Protein AF-A0A976LDG8-F1 (afdb_monomer)

Radius of gyration: 24.28 Å; Cα contacts (8 Å, |Δi|>4): 184; chains: 1; bounding box: 42×56×86 Å

Secondary structure (DSSP, 8-state):
-PPPTHHHHGGGGS-S-S-TTS--HHHHTTHHHHHHHHHHHHHHHHHH-TTTGGGGTT--HHHHHHHHHHHHHHHTT-S----S--HHHHHHHHHHTT--HHHHHHHHHHHHHHHHHTT--HHHHHHHHHHHHTTHHHHTT---S----SS-----------TTSPPPPPP-TTS-THHHHTT-----EETT--HHHHHHHHHTSS-SEEEEE-TT--EEEEEEHHHHHHHHTT-

Mean predicted aligned error: 17.82 Å

pLDDT: mean 75.0, std 20.27, range [25.86, 98.44]

Structure (mmCIF, N/CA/C/O backbone):
data_AF-A0A976LDG8-F1
#
_entry.id   AF-A0A976LDG8-F1
#
loop_
_atom_site.group_PDB
_atom_site.id
_atom_site.type_symbol
_atom_site.label_atom_id
_atom_site.label_alt_id
_atom_site.label_comp_id
_atom_site.label_asym_id
_atom_site.label_entity_id
_atom_site.label_seq_id
_atom_site.pdbx_PDB_ins_code
_atom_site.Cartn_x
_atom_site.Cartn_y
_atom_site.Cartn_z
_atom_site.occupancy
_atom_site.B_iso_or_equiv
_atom_site.auth_seq_id
_atom_site.auth_comp_id
_atom_site.auth_asym_id
_atom_site.auth_atom_id
_atom_site.pdbx_PDB_model_num
ATOM 1 N N . MET A 1 1 ? -1.281 8.565 53.265 1.00 40.53 1 MET A N 1
ATOM 2 C CA . MET A 1 1 ? -2.643 7.986 53.310 1.00 40.53 1 MET A CA 1
ATOM 3 C C . MET A 1 1 ? -2.798 7.100 52.084 1.00 40.53 1 MET A C 1
ATOM 5 O O . MET A 1 1 ? -2.448 7.555 51.007 1.00 40.53 1 MET A O 1
ATOM 9 N N . SER A 1 2 ? -3.174 5.833 52.276 1.00 41.28 2 SER A N 1
ATOM 10 C CA . SER A 1 2 ? -3.145 4.769 51.256 1.00 41.28 2 SER A CA 1
ATOM 11 C C . SER A 1 2 ? -4.387 4.811 50.360 1.00 41.28 2 SER A C 1
ATOM 13 O O . SER A 1 2 ? -5.501 4.892 50.878 1.00 41.28 2 SER A O 1
ATOM 15 N N . GLU A 1 3 ? -4.207 4.748 49.039 1.00 33.50 3 GLU A N 1
ATOM 16 C CA . GLU A 1 3 ? -5.303 4.627 48.071 1.00 33.50 3 GLU A CA 1
ATOM 17 C C . GLU A 1 3 ? -6.014 3.272 48.225 1.00 33.50 3 GLU A C 1
ATOM 19 O O . GLU A 1 3 ? -5.381 2.227 48.376 1.00 33.50 3 GLU A O 1
ATOM 24 N N . THR A 1 4 ? -7.348 3.278 48.222 1.00 58.22 4 THR A N 1
ATOM 25 C CA . THR A 1 4 ? -8.182 2.081 48.417 1.00 58.22 4 THR A CA 1
ATOM 26 C C . THR A 1 4 ? -8.706 1.529 47.089 1.00 58.22 4 THR A C 1
ATOM 28 O O . THR A 1 4 ? -9.041 2.279 46.172 1.00 58.22 4 THR A O 1
ATOM 31 N N . PHE A 1 5 ? -8.861 0.201 47.013 1.00 45.75 5 PHE A N 1
ATOM 32 C CA . PHE A 1 5 ? -9.347 -0.546 45.838 1.00 45.75 5 PHE A CA 1
ATOM 33 C C . PHE A 1 5 ? -10.728 -0.102 45.309 1.00 45.75 5 PHE A C 1
ATOM 35 O O . PHE A 1 5 ? -11.052 -0.366 44.152 1.00 45.75 5 PHE A O 1
ATOM 42 N N . ALA A 1 6 ? -11.515 0.630 46.104 1.00 44.91 6 ALA A N 1
ATOM 43 C CA . ALA A 1 6 ? -12.767 1.247 45.664 1.00 44.91 6 ALA A CA 1
ATOM 44 C C . ALA A 1 6 ? -12.560 2.291 44.544 1.00 44.91 6 ALA A C 1
ATOM 46 O O . ALA A 1 6 ? -13.372 2.373 43.625 1.00 44.91 6 ALA A O 1
ATOM 47 N N . ASN A 1 7 ? -11.432 3.013 44.544 1.00 42.28 7 ASN A N 1
ATOM 48 C CA . ASN A 1 7 ? -11.111 4.003 43.504 1.00 4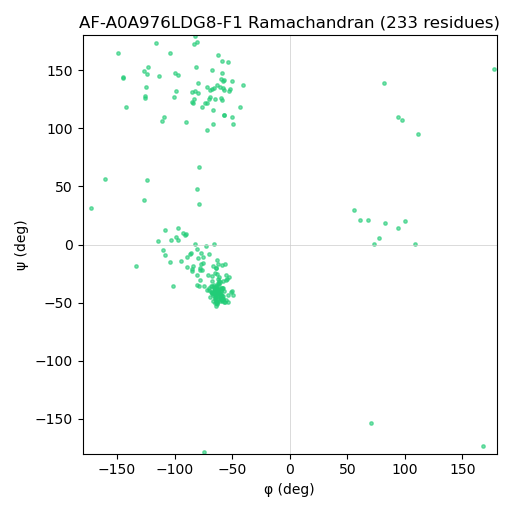2.28 7 ASN A CA 1
ATOM 49 C C . ASN A 1 7 ? -10.618 3.370 42.192 1.00 42.28 7 ASN A C 1
ATOM 51 O O . ASN A 1 7 ? -10.624 4.018 41.145 1.00 42.28 7 ASN A O 1
ATOM 55 N N . VAL A 1 8 ? -10.210 2.099 42.229 1.00 47.16 8 VAL A N 1
ATOM 56 C CA . VAL A 1 8 ? -9.770 1.350 41.043 1.00 47.16 8 VAL A CA 1
ATOM 57 C C . VAL A 1 8 ? -10.976 0.827 40.254 1.00 47.16 8 VAL A C 1
ATOM 59 O O . VAL A 1 8 ? -10.958 0.835 39.026 1.00 47.16 8 VAL A O 1
ATOM 62 N N . PHE A 1 9 ? -12.059 0.439 40.937 1.00 41.91 9 PHE A N 1
ATOM 63 C CA . PHE A 1 9 ? -13.248 -0.135 40.294 1.00 41.91 9 PHE A CA 1
ATOM 64 C C . PHE A 1 9 ? -14.261 0.895 39.772 1.00 41.91 9 PHE A C 1
ATOM 66 O O . PHE A 1 9 ? -15.010 0.579 38.847 1.00 41.91 9 PHE A O 1
ATOM 73 N N . SER A 1 10 ? -14.245 2.134 40.272 1.00 41.16 10 SER A N 1
ATOM 74 C CA . SER A 1 10 ? -15.123 3.206 39.768 1.00 41.16 10 SER A CA 1
ATOM 75 C C . SER A 1 10 ? -14.685 3.793 38.418 1.00 41.16 10 SER A C 1
ATOM 77 O O . SER A 1 10 ? -15.506 4.386 37.730 1.00 41.16 10 SER A O 1
ATOM 79 N N . ARG A 1 11 ? -13.439 3.560 37.971 1.00 43.03 11 ARG A N 1
ATOM 80 C CA . ARG A 1 11 ? -12.950 3.988 36.642 1.00 43.03 11 ARG A CA 1
ATOM 81 C C . ARG A 1 11 ? -13.425 3.110 35.478 1.00 43.03 11 ARG A C 1
ATOM 83 O O . ARG A 1 11 ? -13.198 3.447 34.324 1.00 43.03 11 ARG A O 1
ATOM 90 N N . LYS A 1 12 ? -14.088 1.980 35.753 1.00 38.75 12 LYS A N 1
ATOM 91 C CA . LYS A 1 12 ? -14.540 1.033 34.715 1.00 38.75 12 LYS A CA 1
ATOM 92 C C . LYS A 1 12 ? -15.973 1.285 34.218 1.00 38.75 12 LYS A C 1
ATOM 94 O O . LYS A 1 12 ? -16.523 0.445 33.512 1.00 38.75 12 LYS A O 1
ATOM 99 N N . LYS A 1 13 ? -16.578 2.419 34.593 1.00 42.28 13 LYS A N 1
ATOM 100 C CA . LYS A 1 13 ? -17.913 2.864 34.155 1.00 42.28 13 LYS A CA 1
ATOM 101 C C . LYS A 1 13 ? -17.898 4.281 33.567 1.00 42.28 13 LYS A C 1
ATOM 103 O O . LYS A 1 13 ? -18.831 5.046 33.777 1.00 42.28 13 LYS A O 1
ATOM 108 N N . GLU A 1 14 ? -16.857 4.616 32.815 1.00 40.38 14 GLU A N 1
ATOM 109 C CA . GLU A 1 14 ? -16.919 5.738 31.878 1.00 40.38 14 GLU A CA 1
ATOM 110 C C . GLU A 1 14 ? -17.153 5.178 30.469 1.00 40.38 14 GLU A C 1
ATOM 112 O O . GLU A 1 14 ? -16.504 4.225 30.036 1.00 40.38 14 GLU A O 1
ATOM 117 N N . ASN A 1 15 ? -18.191 5.702 29.821 1.00 35.88 15 ASN A N 1
ATOM 118 C CA . ASN A 1 15 ? -18.727 5.267 28.534 1.00 35.88 15 ASN A CA 1
ATOM 119 C C . ASN A 1 15 ? -17.658 5.319 27.423 1.00 35.88 15 ASN A C 1
ATOM 121 O O . ASN A 1 15 ? -17.015 6.356 27.273 1.00 35.88 15 ASN A O 1
ATOM 125 N N . PRO A 1 16 ? -17.501 4.294 26.561 1.00 42.25 16 PRO A N 1
ATOM 126 C CA . PRO A 1 16 ? -16.537 4.324 25.456 1.00 42.25 16 PRO A CA 1
ATOM 127 C C . PRO A 1 16 ? -17.036 5.131 24.241 1.00 42.25 16 PRO A C 1
ATOM 129 O O . PRO A 1 16 ? -16.752 4.787 23.097 1.00 42.25 16 PRO A O 1
ATOM 132 N N . THR A 1 17 ? -17.791 6.205 24.458 1.00 48.09 17 THR A N 1
ATOM 133 C CA . THR A 1 17 ? -18.340 7.047 23.387 1.00 48.09 17 THR A CA 1
ATOM 134 C C . THR A 1 17 ? -17.915 8.494 23.571 1.00 48.09 17 THR A C 1
ATOM 136 O O . THR A 1 17 ? -18.769 9.363 23.669 1.00 48.09 17 THR A O 1
ATOM 139 N N . GLU A 1 18 ? -16.611 8.766 23.663 1.00 42.31 18 GLU A N 1
ATOM 140 C CA . GLU A 1 18 ? -16.125 10.154 23.688 1.00 42.31 18 GLU A CA 1
ATOM 141 C C . GLU A 1 18 ? -14.631 10.282 23.312 1.00 42.31 18 GLU A C 1
ATOM 143 O O . GLU A 1 18 ? -13.839 10.792 24.088 1.00 42.31 18 GLU A O 1
ATOM 148 N N . ASN A 1 19 ? -14.218 9.787 22.127 1.00 43.66 19 ASN A N 1
ATOM 149 C CA . ASN A 1 19 ? -13.152 10.422 21.306 1.00 43.66 19 ASN A CA 1
ATOM 150 C C . ASN A 1 19 ? -12.943 9.807 19.896 1.00 43.66 19 ASN A C 1
ATOM 152 O O . ASN A 1 19 ? -11.836 9.793 19.360 1.00 43.66 19 ASN A O 1
ATOM 156 N N . THR A 1 20 ? -13.977 9.269 19.245 1.00 47.97 20 THR A N 1
ATOM 157 C CA . THR A 1 20 ? -13.815 8.565 17.950 1.00 47.97 20 THR A CA 1
ATOM 158 C C . THR A 1 20 ? -13.533 9.480 16.750 1.00 47.97 20 THR A C 1
ATOM 160 O O . THR A 1 20 ? -13.340 8.984 15.640 1.00 47.97 20 THR A O 1
ATOM 163 N N . HIS A 1 21 ? -13.479 10.803 16.939 1.00 55.25 21 HIS A N 1
ATOM 164 C CA . HIS A 1 21 ? -13.252 11.753 15.846 1.00 55.25 21 HIS A CA 1
ATOM 165 C C . HIS A 1 21 ? -11.774 11.977 15.484 1.00 55.25 21 HIS A C 1
ATOM 167 O O . HIS A 1 21 ? -11.515 12.391 14.360 1.00 55.25 21 HIS A O 1
ATOM 173 N N . ASN A 1 22 ? -10.820 11.628 16.359 1.00 66.19 22 ASN A N 1
ATOM 174 C CA . ASN A 1 22 ? -9.380 11.836 16.117 1.00 66.19 22 ASN A CA 1
ATOM 175 C C . ASN A 1 22 ? -8.552 10.547 15.985 1.00 66.19 22 ASN A C 1
ATOM 177 O O . ASN A 1 22 ? -7.337 10.627 15.829 1.00 66.19 22 ASN A O 1
ATOM 181 N N . ALA A 1 23 ? -9.178 9.367 16.032 1.00 80.19 23 ALA A N 1
ATOM 182 C CA . ALA A 1 23 ? -8.458 8.111 15.834 1.00 80.19 23 ALA A CA 1
ATOM 183 C C . ALA A 1 23 ? -7.956 7.991 14.385 1.00 80.19 23 ALA A C 1
ATOM 185 O O . ALA A 1 23 ? -8.708 8.230 13.427 1.00 80.19 23 ALA A O 1
ATOM 186 N N . SER A 1 24 ? -6.694 7.593 14.238 1.00 90.38 24 SER A N 1
ATOM 187 C CA . SER A 1 24 ? -6.085 7.258 12.949 1.00 90.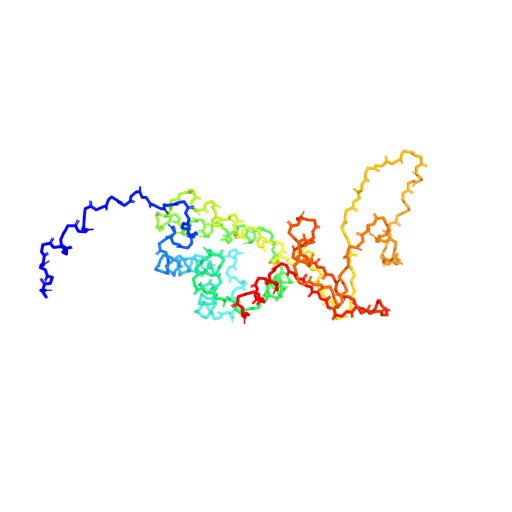38 24 SER A CA 1
ATOM 188 C C . SER A 1 24 ? -6.844 6.114 12.268 1.00 90.38 24 SER A C 1
ATOM 190 O O . SER A 1 24 ? -7.524 5.317 12.923 1.00 90.38 24 SER A O 1
ATOM 192 N N . LEU A 1 25 ? -6.725 5.996 10.944 1.00 90.31 25 LEU A N 1
ATOM 193 C CA . LEU A 1 25 ? -7.298 4.856 10.225 1.00 90.31 25 LEU A CA 1
ATOM 194 C C . LEU A 1 25 ? -6.725 3.533 10.755 1.00 90.31 25 LEU A C 1
ATOM 196 O O . LEU A 1 25 ? -7.460 2.569 10.937 1.00 90.31 25 LEU A O 1
ATOM 200 N N . TYR A 1 26 ? -5.437 3.511 11.096 1.00 89.81 26 TYR A N 1
ATOM 201 C CA . TYR A 1 26 ? -4.773 2.373 11.723 1.00 89.81 26 TYR A CA 1
ATOM 202 C C . TYR A 1 26 ? -5.473 1.925 13.015 1.00 89.81 26 TYR A C 1
ATOM 204 O O . TYR A 1 26 ? -5.763 0.740 13.176 1.00 89.81 26 TYR A O 1
ATOM 212 N N . GLU A 1 27 ? -5.799 2.853 13.917 1.00 90.88 27 GLU A N 1
ATOM 213 C CA . GLU A 1 27 ? -6.526 2.542 15.155 1.00 90.88 27 GLU A CA 1
ATOM 214 C C . GLU A 1 27 ? -7.961 2.095 14.876 1.00 90.88 27 GLU A C 1
ATOM 216 O O . GLU A 1 27 ? -8.419 1.113 15.459 1.00 90.88 27 GLU A O 1
ATOM 221 N N . LYS A 1 28 ? -8.652 2.760 13.942 1.00 91.88 28 LYS A N 1
ATOM 222 C CA . LYS A 1 28 ? -10.017 2.395 13.524 1.00 91.88 28 LYS A CA 1
ATOM 223 C C . LYS A 1 28 ? -10.093 0.990 12.925 1.00 91.88 28 LYS A C 1
ATOM 225 O O . LYS A 1 28 ? -11.103 0.316 13.096 1.00 91.88 28 LYS A O 1
ATOM 230 N N . LEU A 1 29 ? -9.031 0.534 12.261 1.00 92.00 29 LEU A N 1
ATOM 231 C CA . LEU A 1 29 ? -8.912 -0.827 11.734 1.00 92.00 29 LEU A CA 1
ATOM 232 C C . LEU A 1 29 ? -8.619 -1.874 12.824 1.00 92.00 29 LEU A C 1
ATOM 234 O O . LEU A 1 29 ? -8.695 -3.065 12.548 1.00 92.00 29 LEU A O 1
ATOM 238 N N . GLY A 1 30 ? -8.282 -1.476 14.054 1.00 90.81 30 GLY A N 1
ATOM 239 C CA . GLY A 1 30 ? -7.872 -2.397 15.124 1.00 90.81 30 GLY A CA 1
ATOM 240 C C . GLY A 1 30 ? -6.355 -2.587 15.244 1.00 90.81 30 GLY A C 1
ATOM 241 O O . GLY A 1 30 ? -5.896 -3.499 15.932 1.00 90.81 30 GLY A O 1
ATOM 242 N N . GLY A 1 31 ? -5.565 -1.718 14.608 1.00 91.62 31 GLY A N 1
ATOM 243 C CA . GLY A 1 31 ? -4.114 -1.648 14.752 1.00 91.62 31 GLY A CA 1
ATOM 244 C C . GLY A 1 31 ? -3.352 -2.825 14.135 1.00 91.62 31 GLY A C 1
ATOM 245 O O . GLY A 1 31 ? -3.800 -3.467 13.183 1.00 91.62 31 GLY A O 1
ATOM 246 N N . ALA A 1 32 ? -2.166 -3.103 14.686 1.00 91.06 32 ALA A N 1
ATOM 247 C CA . ALA A 1 32 ? -1.226 -4.095 14.160 1.00 91.06 32 ALA A CA 1
ATOM 248 C C . ALA A 1 32 ? -1.844 -5.487 13.958 1.00 91.06 32 ALA A C 1
ATOM 250 O O . ALA A 1 32 ? -1.580 -6.070 12.908 1.00 91.06 32 ALA A O 1
ATOM 251 N N . PRO A 1 33 ? -2.658 -6.039 14.883 1.00 92.69 33 PRO A N 1
ATOM 252 C CA . PRO A 1 33 ? -3.255 -7.357 14.684 1.00 92.69 33 PRO A CA 1
ATOM 253 C C . PRO A 1 33 ? -4.066 -7.449 13.387 1.00 92.69 33 PRO A C 1
ATOM 255 O O . PRO A 1 33 ? -3.829 -8.357 12.589 1.00 92.69 33 PRO A O 1
ATOM 258 N N . THR A 1 34 ? -4.956 -6.483 13.137 1.00 91.38 34 THR A N 1
ATOM 259 C CA . THR A 1 34 ? -5.793 -6.480 11.930 1.00 91.38 34 THR A CA 1
ATOM 260 C C . THR A 1 34 ? -4.969 -6.223 10.678 1.00 91.38 34 THR A C 1
ATOM 262 O O . THR A 1 34 ? -5.125 -6.939 9.693 1.00 91.38 34 THR A O 1
ATOM 265 N N . VAL A 1 35 ? -4.057 -5.245 10.704 1.00 91.62 35 VAL A N 1
ATOM 266 C CA . VAL A 1 35 ? -3.208 -4.928 9.542 1.00 91.62 35 VAL A CA 1
ATOM 267 C C . VAL A 1 35 ? -2.332 -6.124 9.166 1.00 91.62 35 VAL A C 1
ATOM 269 O O . VAL A 1 35 ? -2.236 -6.472 7.990 1.00 91.62 35 VAL A O 1
ATOM 272 N N . ASN A 1 36 ? -1.741 -6.804 10.149 1.00 92.44 36 ASN A N 1
ATOM 273 C CA . ASN A 1 36 ? -0.909 -7.980 9.910 1.00 92.44 36 ASN A CA 1
ATOM 274 C C . ASN A 1 36 ? -1.727 -9.135 9.324 1.00 92.44 36 ASN A C 1
ATOM 276 O O . ASN A 1 36 ? -1.320 -9.713 8.315 1.00 92.44 36 ASN A O 1
ATOM 280 N N . ALA A 1 37 ? -2.896 -9.424 9.908 1.00 93.75 37 ALA A N 1
ATOM 281 C CA . ALA A 1 37 ? -3.801 -10.450 9.399 1.00 93.75 37 ALA A CA 1
ATOM 282 C C . ALA A 1 37 ? -4.263 -10.140 7.966 1.00 93.75 37 ALA A C 1
ATOM 284 O O . ALA A 1 37 ? -4.251 -11.027 7.108 1.00 93.75 37 ALA A O 1
ATOM 285 N N . ALA A 1 38 ? -4.604 -8.878 7.689 1.00 94.25 38 ALA A N 1
ATOM 286 C CA . ALA A 1 38 ? -4.995 -8.416 6.364 1.00 94.25 38 ALA A CA 1
ATOM 287 C C . ALA A 1 38 ? -3.874 -8.631 5.347 1.00 94.25 38 ALA A C 1
ATOM 289 O O . ALA A 1 38 ? -4.113 -9.224 4.300 1.00 94.25 38 ALA A O 1
ATOM 290 N N . VAL A 1 39 ? -2.634 -8.241 5.650 1.00 93.19 39 VAL A N 1
ATOM 291 C CA . VAL A 1 39 ? -1.514 -8.447 4.717 1.00 93.19 39 VAL A CA 1
ATOM 292 C C . VAL A 1 39 ? -1.279 -9.932 4.430 1.00 93.19 39 VAL A C 1
ATOM 294 O O . VAL A 1 39 ? -1.068 -10.307 3.274 1.00 93.19 39 VAL A O 1
ATOM 297 N N . ASP A 1 40 ? -1.369 -10.791 5.446 1.00 92.06 40 ASP A N 1
ATOM 298 C CA . ASP A 1 40 ? -1.156 -12.227 5.271 1.00 92.06 40 ASP A CA 1
ATOM 299 C C . ASP A 1 40 ? -2.249 -12.868 4.394 1.00 92.06 40 ASP A C 1
ATOM 301 O O . ASP A 1 40 ? -1.948 -13.683 3.516 1.00 92.06 40 ASP A O 1
ATOM 305 N N . VAL A 1 41 ? -3.525 -12.515 4.602 1.00 95.12 41 VAL A N 1
ATOM 306 C CA . VAL A 1 41 ? -4.653 -12.983 3.769 1.00 95.12 41 VAL A CA 1
ATOM 307 C C . VAL A 1 41 ? -4.531 -12.448 2.340 1.00 95.12 41 VAL A C 1
ATOM 309 O O . VAL A 1 41 ? -4.654 -13.214 1.380 1.00 95.12 41 VAL A O 1
ATOM 312 N N . PHE A 1 42 ? -4.226 -11.160 2.196 1.00 95.31 42 PHE A N 1
ATOM 313 C CA . PHE A 1 42 ? -4.075 -10.476 0.917 1.00 95.31 42 PHE A CA 1
ATOM 314 C C . PHE A 1 42 ? -3.016 -11.147 0.032 1.00 95.31 42 PHE A C 1
ATOM 316 O O . PHE A 1 42 ? -3.302 -11.506 -1.112 1.00 95.31 42 PHE A O 1
ATOM 323 N N . TYR A 1 43 ? -1.820 -11.423 0.563 1.00 91.94 43 TYR A N 1
ATOM 324 C CA . TYR A 1 43 ? -0.773 -12.090 -0.218 1.00 91.94 43 TYR A CA 1
ATOM 325 C C . TYR A 1 43 ? -1.138 -13.528 -0.595 1.00 91.94 43 TYR A C 1
ATOM 327 O O . TYR A 1 43 ? -0.829 -13.960 -1.709 1.00 91.94 43 TYR A O 1
ATOM 335 N N . ARG A 1 44 ? -1.852 -14.269 0.267 1.00 94.38 44 ARG A N 1
ATOM 336 C CA . ARG A 1 44 ? -2.364 -15.601 -0.104 1.00 94.38 44 ARG A CA 1
ATOM 337 C C . ARG A 1 44 ? -3.303 -15.532 -1.304 1.00 94.38 44 ARG A C 1
ATOM 339 O O . ARG A 1 44 ? -3.219 -16.399 -2.173 1.00 94.38 44 ARG A O 1
ATOM 346 N N . LYS A 1 45 ? -4.170 -14.520 -1.377 1.00 97.19 45 LYS A N 1
ATOM 347 C CA . LYS A 1 45 ? -5.058 -14.314 -2.529 1.00 97.19 45 LYS A CA 1
ATOM 348 C C . LYS A 1 45 ? -4.269 -13.955 -3.787 1.00 97.19 45 LYS A C 1
ATOM 350 O O . LYS A 1 45 ? -4.428 -14.631 -4.802 1.00 97.19 45 LYS A O 1
ATOM 355 N N . CYS A 1 46 ? -3.341 -13.001 -3.694 1.00 95.44 46 CYS A N 1
ATOM 356 C CA . CYS A 1 46 ? -2.487 -12.603 -4.816 1.00 95.44 46 CYS A CA 1
ATOM 357 C C . CYS A 1 46 ? -1.686 -13.778 -5.401 1.00 95.44 46 CYS A C 1
ATOM 359 O O . CYS A 1 46 ? -1.574 -13.905 -6.617 1.00 95.44 46 CYS A O 1
ATOM 361 N N . MET A 1 47 ? -1.168 -14.677 -4.557 1.00 95.12 47 MET A N 1
ATOM 362 C CA . MET A 1 47 ? -0.389 -15.843 -5.006 1.00 95.12 47 MET A CA 1
ATOM 363 C C . MET A 1 47 ? -1.232 -16.913 -5.697 1.00 95.12 47 MET A C 1
ATOM 365 O O . MET A 1 47 ? -0.727 -17.663 -6.535 1.00 95.12 47 MET A O 1
ATOM 369 N N . ARG A 1 48 ? -2.522 -16.980 -5.367 1.00 96.25 48 ARG A N 1
ATOM 370 C CA . ARG A 1 48 ? -3.464 -17.943 -5.945 1.00 96.25 48 ARG A CA 1
ATOM 371 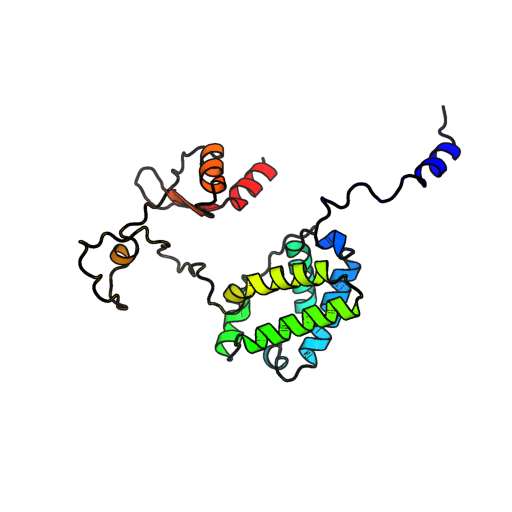C C . ARG A 1 48 ? -4.142 -17.426 -7.212 1.00 96.25 48 ARG A C 1
ATOM 373 O O . ARG A 1 48 ? -4.780 -18.212 -7.907 1.00 96.25 48 ARG A O 1
ATOM 380 N N . ASP A 1 49 ? -3.998 -16.143 -7.530 1.00 97.12 49 ASP A N 1
ATOM 381 C CA . ASP A 1 49 ? -4.600 -15.544 -8.715 1.00 97.12 49 ASP A CA 1
ATOM 382 C C . ASP A 1 49 ? -3.661 -15.617 -9.925 1.00 97.12 49 ASP A C 1
ATOM 384 O O . ASP A 1 49 ? -2.702 -14.852 -10.051 1.00 97.12 49 ASP A O 1
ATOM 388 N N . ALA A 1 50 ? -3.974 -16.518 -10.858 1.00 96.56 50 ALA A N 1
ATOM 389 C CA . ALA A 1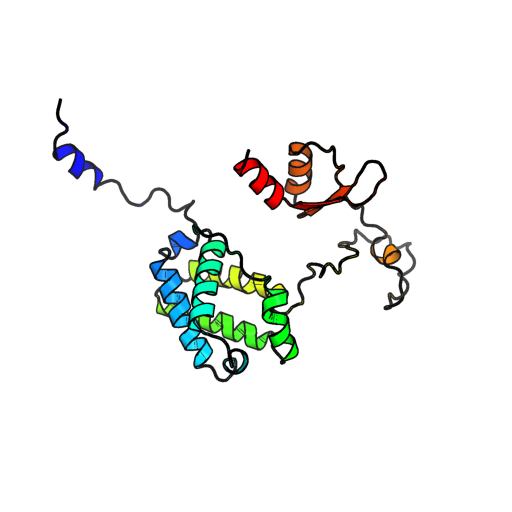 50 ? -3.203 -16.731 -12.083 1.00 96.56 50 ALA A CA 1
ATOM 390 C C . ALA A 1 50 ? -3.074 -15.477 -12.971 1.00 96.56 50 ALA A C 1
ATOM 392 O O . ALA A 1 50 ? -2.199 -15.421 -13.835 1.00 96.56 50 ALA A O 1
ATOM 393 N N . ARG A 1 51 ? -3.923 -14.459 -12.776 1.00 97.50 51 ARG A N 1
ATOM 394 C CA . ARG A 1 51 ? -3.877 -13.202 -13.537 1.00 97.50 51 ARG A CA 1
ATOM 395 C C . ARG A 1 51 ? -2.739 -12.283 -13.093 1.00 97.50 51 ARG A C 1
ATOM 397 O O . ARG A 1 51 ? -2.364 -11.407 -13.869 1.00 97.50 51 ARG A O 1
ATOM 404 N N . ILE A 1 52 ? -2.217 -12.448 -11.872 1.00 95.94 52 ILE A N 1
ATOM 405 C CA . ILE A 1 52 ? -1.181 -11.567 -11.300 1.00 95.94 52 ILE A CA 1
ATOM 406 C C . ILE A 1 52 ? -0.012 -12.308 -10.639 1.00 95.94 52 ILE A C 1
ATOM 408 O O . ILE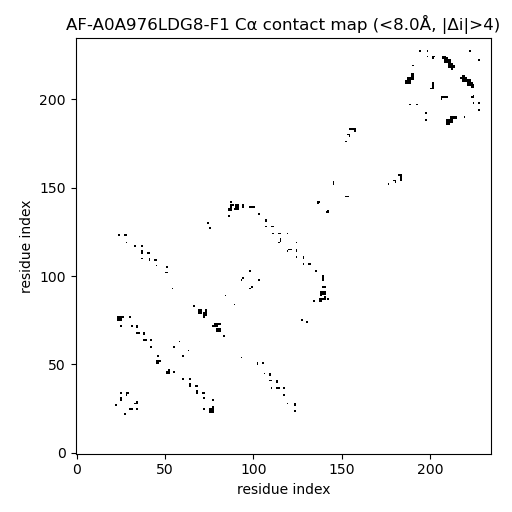 A 1 52 ? 1.048 -11.711 -10.461 1.00 95.94 52 ILE A O 1
ATOM 412 N N . ASN A 1 53 ? -0.148 -13.592 -10.292 1.00 94.25 53 ASN A N 1
ATOM 413 C CA . ASN A 1 53 ? 0.864 -14.303 -9.504 1.00 94.25 53 ASN A CA 1
ATOM 414 C C . ASN A 1 53 ? 2.244 -14.386 -10.185 1.00 94.25 53 ASN A C 1
ATOM 416 O O . ASN A 1 53 ? 3.266 -14.393 -9.501 1.00 94.25 53 ASN A O 1
ATOM 420 N N . TYR A 1 54 ? 2.303 -14.370 -11.519 1.00 93.31 54 TYR A N 1
ATOM 421 C CA . TYR A 1 54 ? 3.555 -14.423 -12.274 1.00 93.31 54 TYR A CA 1
ATOM 422 C C . TYR A 1 54 ? 4.448 -13.191 -12.056 1.00 93.31 54 TYR A C 1
ATOM 424 O O . TYR A 1 54 ? 5.668 -13.303 -12.178 1.00 93.31 54 TYR A O 1
ATOM 432 N N . PHE A 1 55 ? 3.887 -12.036 -11.671 1.00 92.62 55 PHE A N 1
ATOM 433 C CA . PHE A 1 55 ? 4.678 -10.849 -11.312 1.00 92.62 55 PHE A CA 1
ATOM 434 C C . PHE A 1 55 ? 5.504 -11.044 -10.037 1.00 92.62 55 PHE A C 1
ATOM 436 O O . PHE A 1 55 ? 6.466 -10.314 -9.807 1.00 92.62 55 PHE A O 1
ATOM 443 N N . PHE A 1 56 ? 5.155 -12.041 -9.227 1.00 89.19 56 PHE A N 1
ATOM 444 C CA . PHE A 1 56 ? 5.817 -12.338 -7.963 1.00 89.19 56 PHE A CA 1
ATOM 445 C C . PHE A 1 56 ? 6.845 -13.470 -8.076 1.00 89.19 56 PHE A C 1
ATOM 447 O O . PHE A 1 56 ? 7.409 -13.899 -7.068 1.00 89.19 56 PHE A O 1
ATOM 454 N N . PHE A 1 57 ? 7.125 -13.965 -9.285 1.00 88.75 57 PHE A N 1
ATOM 455 C CA . PHE A 1 57 ? 8.130 -15.004 -9.482 1.00 88.75 57 PHE A CA 1
ATOM 456 C C . PHE A 1 57 ? 9.513 -14.545 -8.985 1.00 88.75 57 PHE A C 1
ATOM 458 O O . PHE A 1 57 ? 10.030 -13.508 -9.404 1.00 88.75 57 PHE A O 1
ATOM 465 N N . GLY A 1 58 ? 10.114 -15.325 -8.082 1.00 83.94 58 GLY A N 1
ATOM 466 C CA . GLY A 1 58 ? 11.408 -15.014 -7.465 1.00 83.94 58 GLY A CA 1
ATOM 467 C C . GLY A 1 58 ? 11.364 -13.954 -6.357 1.00 83.94 58 GLY A C 1
ATOM 468 O O . GLY A 1 58 ? 12.417 -13.558 -5.861 1.00 83.94 58 GLY A O 1
ATOM 469 N N . VAL A 1 59 ? 10.177 -13.489 -5.951 1.00 86.88 59 VAL A N 1
ATOM 470 C CA . VAL A 1 59 ? 10.011 -12.587 -4.803 1.00 86.88 59 VAL A CA 1
ATOM 471 C C . VAL A 1 59 ? 9.924 -13.408 -3.517 1.00 86.88 59 VAL A C 1
ATOM 473 O O . VAL A 1 59 ? 9.131 -14.343 -3.419 1.00 86.88 59 VAL A O 1
ATOM 476 N N . ASN A 1 60 ? 10.703 -13.034 -2.498 1.00 89.31 60 ASN A N 1
ATOM 477 C CA . ASN A 1 60 ? 10.508 -13.557 -1.148 1.00 89.31 60 ASN A CA 1
ATOM 478 C C . ASN A 1 60 ? 9.228 -12.943 -0.557 1.00 89.31 60 ASN A C 1
ATOM 480 O O . ASN A 1 60 ? 9.238 -11.806 -0.086 1.00 89.31 60 ASN A O 1
ATOM 484 N N . ILE A 1 61 ? 8.122 -13.691 -0.613 1.00 87.81 61 ILE A N 1
ATOM 485 C CA . ILE A 1 61 ? 6.802 -13.218 -0.171 1.00 87.81 61 ILE A CA 1
ATOM 486 C C . ILE A 1 61 ? 6.786 -12.883 1.318 1.00 87.81 61 ILE A C 1
ATOM 488 O O . ILE A 1 61 ? 6.136 -11.916 1.700 1.00 87.81 61 ILE A O 1
ATOM 492 N N . THR A 1 62 ? 7.536 -13.609 2.147 1.00 88.19 62 THR A N 1
ATOM 493 C CA . THR A 1 62 ? 7.626 -13.318 3.582 1.00 88.19 62 THR A CA 1
ATOM 494 C C . THR A 1 62 ? 8.248 -11.942 3.814 1.00 88.19 62 THR A C 1
ATOM 496 O O . THR A 1 62 ? 7.653 -11.099 4.475 1.00 88.19 62 THR A O 1
ATOM 499 N N . GLU A 1 63 ? 9.402 -11.658 3.204 1.00 87.81 63 GLU A N 1
ATOM 500 C CA . GLU A 1 63 ? 10.031 -10.333 3.314 1.00 87.81 63 GLU A CA 1
ATOM 501 C C . GLU A 1 63 ? 9.182 -9.220 2.695 1.00 87.81 63 GLU A C 1
ATOM 503 O O . GLU A 1 63 ? 9.167 -8.087 3.184 1.00 87.81 63 GLU A O 1
ATOM 508 N N . GLN A 1 64 ? 8.506 -9.523 1.589 1.00 86.81 64 GLN A N 1
ATOM 509 C CA . GLN A 1 64 ? 7.651 -8.565 0.909 1.00 86.81 64 GLN A CA 1
ATOM 510 C C . GLN A 1 64 ? 6.422 -8.218 1.763 1.00 86.81 64 GLN A C 1
ATOM 512 O O . GLN A 1 64 ? 6.080 -7.041 1.876 1.00 86.81 64 GLN A O 1
ATOM 517 N N . ALA A 1 65 ? 5.803 -9.208 2.412 1.00 88.31 65 ALA A N 1
ATOM 518 C CA . ALA A 1 65 ? 4.694 -9.007 3.337 1.00 88.31 65 ALA A CA 1
ATOM 519 C C . ALA A 1 65 ? 5.110 -8.134 4.529 1.00 88.31 65 ALA A C 1
ATOM 521 O O . ALA A 1 65 ? 4.402 -7.184 4.851 1.00 88.31 65 ALA A O 1
ATOM 522 N N . GLU A 1 66 ? 6.283 -8.364 5.125 1.00 87.88 66 GLU A N 1
ATOM 523 C CA . GLU A 1 66 ? 6.781 -7.530 6.232 1.00 87.88 66 GLU A CA 1
ATOM 524 C C . GLU A 1 66 ? 7.004 -6.069 5.811 1.00 87.88 66 GLU A C 1
ATOM 526 O O . GLU A 1 66 ? 6.585 -5.139 6.503 1.00 87.88 66 GLU A O 1
ATOM 531 N N . LYS A 1 67 ? 7.569 -5.839 4.619 1.00 84.31 67 LYS A N 1
ATOM 532 C CA . LYS A 1 67 ? 7.696 -4.482 4.059 1.00 84.31 67 LYS A CA 1
ATOM 533 C C . LYS A 1 67 ? 6.329 -3.839 3.810 1.00 84.31 67 LYS A C 1
ATOM 535 O O . LYS A 1 67 ? 6.176 -2.643 4.050 1.00 84.31 67 LYS A O 1
ATOM 540 N N . GLN A 1 68 ? 5.342 -4.607 3.349 1.00 85.00 68 GLN A N 1
ATOM 541 C CA . GLN A 1 68 ? 3.983 -4.108 3.133 1.00 85.00 68 GLN A CA 1
ATOM 542 C C . GLN A 1 68 ? 3.285 -3.766 4.459 1.00 85.00 68 GLN A C 1
ATOM 544 O O . GLN A 1 68 ? 2.641 -2.726 4.534 1.00 85.00 68 GLN A O 1
ATOM 549 N N . LYS A 1 69 ? 3.449 -4.577 5.516 1.00 87.25 69 LYS A N 1
ATOM 550 C CA . LYS A 1 69 ? 2.924 -4.292 6.868 1.00 87.25 69 LYS A CA 1
ATOM 551 C C . LYS A 1 69 ? 3.477 -2.975 7.404 1.00 87.25 69 LYS A C 1
ATOM 553 O O . LYS A 1 69 ? 2.713 -2.121 7.851 1.00 87.25 69 LYS A O 1
ATOM 558 N N . ALA A 1 70 ? 4.789 -2.778 7.282 1.00 79.50 70 ALA A N 1
ATOM 559 C CA . ALA A 1 70 ? 5.465 -1.534 7.638 1.00 79.50 70 ALA A CA 1
ATOM 560 C C . ALA A 1 70 ? 4.932 -0.325 6.847 1.00 79.50 70 ALA A C 1
ATOM 562 O O . ALA A 1 70 ? 4.647 0.727 7.423 1.00 79.50 70 ALA A O 1
ATOM 563 N N . PHE A 1 71 ? 4.766 -0.476 5.528 1.00 79.50 71 PHE A N 1
ATOM 564 C CA . PHE A 1 71 ? 4.216 0.573 4.670 1.00 79.50 71 PHE A CA 1
ATOM 565 C C . PHE A 1 71 ? 2.774 0.928 5.039 1.00 79.50 71 PHE A C 1
ATOM 567 O O . PHE A 1 71 ? 2.477 2.098 5.238 1.00 79.50 71 PHE A O 1
ATOM 574 N N . LEU A 1 72 ? 1.890 -0.064 5.168 1.00 80.00 72 LEU A N 1
ATOM 575 C CA . LEU A 1 72 ? 0.472 0.156 5.465 1.00 80.00 72 LEU A CA 1
ATOM 576 C C . LEU A 1 72 ? 0.260 0.705 6.875 1.00 80.00 72 LEU A C 1
ATOM 578 O O . LEU A 1 72 ? -0.588 1.568 7.069 1.00 80.00 72 LEU A O 1
ATOM 582 N N . THR A 1 73 ? 1.071 0.277 7.845 1.00 77.19 73 THR A N 1
ATOM 583 C CA . THR A 1 73 ? 1.059 0.872 9.188 1.00 77.19 73 THR A CA 1
ATOM 584 C C . THR A 1 73 ? 1.348 2.368 9.110 1.00 77.19 73 THR A C 1
ATOM 586 O O . THR A 1 73 ? 0.604 3.149 9.687 1.00 77.19 73 THR A O 1
ATOM 589 N N . MET A 1 74 ? 2.371 2.782 8.354 1.00 83.00 74 MET A N 1
ATOM 590 C CA . MET A 1 74 ? 2.668 4.202 8.130 1.00 83.00 74 MET A CA 1
ATOM 591 C C . MET A 1 74 ? 1.537 4.908 7.364 1.00 83.00 74 MET A C 1
ATOM 593 O O . MET A 1 74 ? 1.048 5.943 7.808 1.00 83.00 74 MET A O 1
ATOM 597 N N . ALA A 1 75 ? 1.079 4.327 6.252 1.00 76.69 75 ALA A N 1
ATOM 598 C CA . ALA A 1 75 ? 0.080 4.928 5.368 1.00 76.69 75 ALA A CA 1
ATOM 599 C C . ALA A 1 75 ? -1.278 5.151 6.054 1.00 76.69 75 ALA A C 1
ATOM 601 O O . ALA A 1 75 ? -1.990 6.092 5.718 1.00 76.69 75 ALA A O 1
ATOM 602 N N . PHE A 1 76 ? -1.632 4.316 7.033 1.00 82.19 76 PHE A N 1
ATOM 603 C CA . PHE A 1 76 ? -2.870 4.448 7.805 1.00 82.19 76 PHE A CA 1
ATOM 604 C C . PHE A 1 76 ? -2.708 5.294 9.081 1.00 82.19 76 PHE A C 1
ATOM 606 O O . PHE A 1 76 ? -3.637 5.374 9.887 1.00 82.19 76 PHE A O 1
ATOM 613 N N . GLY A 1 77 ? -1.552 5.939 9.274 1.00 76.56 77 GLY A N 1
ATOM 614 C CA . GLY A 1 77 ? -1.285 6.830 10.408 1.00 76.56 77 GLY A CA 1
ATOM 615 C C . GLY A 1 77 ? -0.859 6.119 11.696 1.00 76.56 77 GLY A C 1
ATOM 616 O O . GLY A 1 77 ? -0.958 6.698 12.774 1.00 76.56 77 GLY A O 1
ATOM 617 N N . GLY A 1 78 ? -0.409 4.868 11.603 1.00 75.62 78 GLY A N 1
ATOM 618 C CA . GLY A 1 78 ? 0.157 4.105 12.713 1.00 75.62 78 GLY A CA 1
ATOM 619 C C . GLY A 1 78 ? 1.626 4.453 13.007 1.00 75.62 78 GLY A C 1
ATOM 620 O O . GLY A 1 78 ? 2.266 5.199 12.261 1.00 75.62 78 GLY A O 1
ATOM 621 N N . PRO A 1 79 ? 2.204 3.894 14.087 1.00 74.19 79 PRO A N 1
ATOM 622 C CA . PRO A 1 79 ? 3.529 4.256 14.590 1.00 74.19 79 PRO A CA 1
ATOM 623 C C . PRO A 1 79 ? 4.649 3.597 13.771 1.00 74.19 79 PRO A C 1
ATOM 625 O O . PRO A 1 79 ? 5.368 2.724 14.256 1.00 74.19 79 PRO A O 1
ATOM 628 N N . HIS A 1 80 ? 4.791 3.984 12.506 1.00 70.88 80 HIS A N 1
ATOM 629 C CA . HIS A 1 80 ? 5.847 3.471 11.644 1.00 70.88 80 HIS A CA 1
ATOM 630 C C . HIS A 1 80 ? 6.357 4.538 10.672 1.00 70.88 80 HIS A C 1
ATOM 632 O O . HIS A 1 80 ? 5.587 5.312 10.115 1.00 70.88 80 HIS A O 1
ATOM 638 N N . GLN A 1 81 ? 7.665 4.529 10.411 1.00 59.50 81 GLN A N 1
ATOM 639 C CA . GLN A 1 81 ? 8.282 5.278 9.316 1.00 59.50 81 GLN A CA 1
ATOM 640 C C . GLN A 1 81 ? 8.785 4.286 8.273 1.00 59.50 81 GLN A C 1
ATOM 642 O O . GLN A 1 81 ? 9.744 3.550 8.500 1.00 59.50 81 GLN A O 1
ATOM 647 N N . TYR A 1 82 ? 8.093 4.196 7.139 1.00 64.75 82 TYR A N 1
ATOM 648 C CA . TYR A 1 82 ? 8.521 3.313 6.060 1.00 64.75 82 TYR A CA 1
ATOM 649 C C . TYR A 1 82 ? 9.744 3.899 5.349 1.00 64.75 82 TYR A C 1
ATOM 651 O O . TYR A 1 82 ? 9.684 4.992 4.799 1.00 64.75 82 TYR A O 1
ATOM 659 N N . THR A 1 83 ? 10.845 3.151 5.330 1.00 65.75 83 THR A N 1
ATOM 660 C CA . THR A 1 83 ? 12.123 3.550 4.710 1.00 65.75 83 THR A CA 1
ATOM 661 C C . THR A 1 83 ? 12.422 2.785 3.421 1.00 65.75 83 THR A C 1
ATOM 663 O O . THR A 1 83 ? 13.553 2.776 2.932 1.00 65.75 83 THR A O 1
ATOM 666 N N . GLY A 1 84 ? 11.427 2.079 2.879 1.00 64.19 84 GLY A N 1
ATOM 667 C CA . GLY A 1 84 ? 11.607 1.280 1.676 1.00 64.19 84 GLY A CA 1
ATOM 668 C C . GLY A 1 84 ? 11.700 2.113 0.399 1.00 64.19 84 GLY A C 1
ATOM 669 O O . GLY A 1 84 ? 11.687 3.342 0.398 1.00 64.19 84 GLY A O 1
ATOM 670 N N . ARG A 1 85 ? 11.836 1.405 -0.722 1.00 63.56 85 ARG A N 1
ATOM 671 C CA . ARG A 1 85 ? 12.021 2.019 -2.038 1.00 63.56 85 ARG A CA 1
ATOM 672 C C . ARG A 1 85 ? 10.767 2.774 -2.474 1.00 63.56 85 ARG A C 1
ATOM 674 O O . ARG A 1 85 ? 9.646 2.365 -2.189 1.00 63.56 85 ARG A O 1
ATOM 681 N N . ASP A 1 86 ? 10.999 3.811 -3.265 1.00 80.56 86 ASP A N 1
ATOM 682 C CA . ASP A 1 86 ? 9.969 4.542 -3.992 1.00 80.56 86 ASP A CA 1
ATOM 683 C C . ASP A 1 86 ? 9.037 3.603 -4.793 1.00 80.56 86 ASP A C 1
ATOM 685 O O . ASP A 1 86 ? 9.501 2.612 -5.372 1.00 80.56 86 ASP A O 1
ATOM 689 N N . MET A 1 87 ? 7.731 3.894 -4.815 1.00 80.75 87 MET A N 1
ATOM 690 C CA . MET A 1 87 ? 6.719 3.042 -5.455 1.00 80.75 87 MET A CA 1
ATOM 691 C C . MET A 1 87 ? 6.928 2.909 -6.962 1.00 80.75 87 MET A C 1
ATOM 693 O O . MET A 1 87 ? 6.856 1.790 -7.472 1.00 80.75 87 MET A O 1
ATOM 697 N N . ASN A 1 88 ? 7.286 3.987 -7.658 1.00 83.25 88 ASN A N 1
ATOM 698 C CA . ASN A 1 88 ? 7.565 3.943 -9.091 1.00 83.25 88 ASN A CA 1
ATOM 699 C C . ASN A 1 88 ? 8.781 3.056 -9.371 1.00 83.25 88 ASN A C 1
ATOM 701 O O . ASN A 1 88 ? 8.688 2.047 -10.078 1.00 83.25 88 ASN A O 1
ATOM 705 N N . ARG A 1 89 ? 9.905 3.324 -8.699 1.00 85.19 89 ARG A N 1
ATOM 706 C CA . ARG A 1 89 ? 11.126 2.524 -8.890 1.00 85.19 89 ARG A CA 1
ATOM 707 C C . ARG A 1 89 ? 10.947 1.051 -8.506 1.00 85.19 89 ARG A C 1
ATOM 709 O O . ARG A 1 89 ? 11.568 0.180 -9.117 1.00 85.19 89 ARG A O 1
ATOM 716 N N . SER A 1 90 ? 10.127 0.762 -7.498 1.00 83.69 90 SER A N 1
ATOM 717 C CA . SER A 1 90 ? 9.863 -0.608 -7.040 1.00 83.69 90 SER A CA 1
ATOM 718 C C . SER A 1 90 ? 9.087 -1.437 -8.061 1.00 83.69 90 SER A C 1
ATOM 720 O O . SER A 1 90 ? 9.327 -2.641 -8.153 1.00 83.69 90 SER A O 1
ATOM 722 N N . HIS A 1 91 ? 8.214 -0.804 -8.850 1.00 90.38 91 HIS A N 1
ATOM 723 C CA . HIS A 1 91 ? 7.307 -1.482 -9.778 1.00 90.38 91 HIS A CA 1
ATOM 724 C C . HIS A 1 91 ? 7.678 -1.302 -11.259 1.00 90.38 91 HIS A C 1
ATOM 726 O O . HIS A 1 91 ? 7.157 -2.033 -12.101 1.00 90.38 91 HIS A O 1
ATOM 732 N N . ALA A 1 92 ? 8.641 -0.435 -11.593 1.00 91.00 92 ALA A N 1
ATOM 733 C CA . ALA A 1 92 ? 9.084 -0.173 -12.968 1.00 91.00 92 ALA A CA 1
ATOM 734 C C . ALA A 1 92 ? 9.421 -1.446 -13.770 1.00 91.00 92 ALA A C 1
ATOM 736 O O . ALA A 1 92 ? 9.047 -1.579 -14.935 1.00 91.00 92 ALA A O 1
ATOM 737 N N . LYS A 1 93 ? 10.079 -2.434 -13.143 1.00 91.19 93 LYS A N 1
ATOM 738 C CA . LYS A 1 93 ? 10.362 -3.725 -13.797 1.00 91.19 93 LYS A CA 1
ATOM 739 C C . LYS A 1 93 ? 9.073 -4.469 -14.168 1.00 91.19 93 LYS A C 1
ATOM 741 O O . LYS A 1 93 ? 9.013 -5.058 -15.241 1.00 91.19 93 LYS A O 1
ATOM 746 N N . LEU A 1 94 ? 8.057 -4.439 -13.306 1.00 92.31 94 LEU A N 1
ATOM 747 C CA . LEU A 1 94 ? 6.778 -5.114 -13.540 1.00 92.31 94 LEU A CA 1
ATOM 748 C C . LEU A 1 94 ? 5.988 -4.424 -14.656 1.00 92.31 94 LEU A C 1
ATOM 750 O O . LEU A 1 94 ? 5.424 -5.104 -15.511 1.00 92.31 94 LEU A O 1
ATOM 754 N N . VAL A 1 95 ? 6.017 -3.088 -14.708 1.00 93.81 95 VAL A N 1
ATOM 755 C CA . VAL A 1 95 ? 5.460 -2.308 -15.828 1.00 93.81 95 VAL A CA 1
ATOM 756 C C . VAL A 1 95 ? 6.123 -2.716 -17.146 1.00 93.81 95 VAL A C 1
ATOM 758 O O . VAL A 1 95 ? 5.425 -3.060 -18.097 1.00 93.81 95 VAL A O 1
ATOM 761 N N . ASN A 1 96 ? 7.456 -2.817 -17.176 1.00 92.81 96 ASN A N 1
ATOM 762 C CA . ASN A 1 96 ? 8.195 -3.292 -18.354 1.00 92.81 96 ASN A CA 1
ATOM 763 C C . ASN A 1 96 ? 7.877 -4.752 -18.728 1.00 92.81 96 ASN A C 1
ATOM 765 O O . ASN A 1 96 ? 7.998 -5.130 -19.890 1.00 92.81 96 ASN A O 1
ATOM 769 N N . MET A 1 97 ? 7.447 -5.572 -17.766 1.00 91.44 97 MET A N 1
ATOM 770 C CA . MET A 1 97 ? 6.971 -6.944 -17.991 1.00 91.44 97 MET A CA 1
ATOM 771 C C . MET A 1 97 ? 5.501 -7.015 -18.444 1.00 91.44 97 MET A C 1
ATOM 773 O O . MET A 1 97 ? 4.988 -8.109 -18.666 1.00 91.44 97 MET A O 1
ATOM 777 N N . GLY A 1 98 ? 4.813 -5.879 -18.596 1.00 93.81 98 GLY A N 1
ATOM 778 C CA . GLY A 1 98 ? 3.433 -5.820 -19.080 1.00 93.81 98 GLY A CA 1
ATOM 779 C C . GLY A 1 98 ? 2.370 -5.656 -17.992 1.00 93.81 98 GLY A C 1
ATOM 780 O O . GLY A 1 98 ? 1.196 -5.944 -18.250 1.00 93.81 98 GLY A O 1
ATOM 781 N N . MET A 1 99 ? 2.737 -5.182 -16.796 1.00 96.62 99 MET A N 1
ATOM 782 C CA . MET A 1 99 ? 1.757 -4.719 -15.808 1.00 96.62 99 MET A CA 1
ATOM 783 C C . MET A 1 99 ? 0.921 -3.560 -16.385 1.00 96.62 99 MET A C 1
ATOM 785 O O . MET A 1 99 ? 1.405 -2.747 -17.168 1.00 96.62 99 MET A O 1
ATOM 789 N N . LYS A 1 100 ? -0.372 -3.529 -16.053 1.00 96.19 100 LYS A N 1
ATOM 790 C CA . LYS A 1 100 ? -1.415 -2.664 -16.636 1.00 96.19 100 LYS A CA 1
ATOM 791 C C . LYS A 1 100 ? -2.449 -2.375 -15.553 1.00 96.19 100 LYS A C 1
ATOM 793 O O . LYS A 1 100 ? -2.515 -3.144 -14.597 1.00 96.19 100 LYS A O 1
ATOM 798 N N . ASP A 1 101 ? -3.301 -1.374 -15.758 1.00 97.81 101 ASP A N 1
ATOM 799 C CA . ASP A 1 101 ? -4.360 -1.001 -14.808 1.00 97.81 101 ASP A CA 1
ATOM 800 C C . ASP A 1 101 ? -5.201 -2.191 -14.348 1.00 97.81 101 ASP A C 1
ATOM 802 O O . ASP A 1 101 ? -5.349 -2.395 -13.152 1.00 97.81 101 ASP A O 1
ATOM 806 N N . LYS A 1 102 ? -5.597 -3.079 -15.270 1.00 98.00 102 LYS A N 1
ATOM 807 C CA . LYS A 1 102 ? -6.346 -4.299 -14.925 1.00 98.00 102 LYS A CA 1
ATOM 808 C C . LYS A 1 102 ? -5.669 -5.181 -13.867 1.00 98.00 102 LYS A C 1
ATOM 810 O O . LYS A 1 102 ? -6.344 -5.917 -13.166 1.00 98.00 102 LYS A O 1
ATOM 815 N N . HIS A 1 103 ? -4.336 -5.181 -13.792 1.00 98.25 103 HIS A N 1
ATOM 816 C CA . HIS A 1 103 ? -3.599 -5.959 -12.795 1.00 98.25 103 HIS A CA 1
ATOM 817 C C . HIS A 1 103 ? -3.609 -5.250 -11.438 1.00 98.25 103 HIS A C 1
ATOM 819 O O . HIS A 1 103 ? -3.706 -5.913 -10.411 1.00 98.25 103 HIS A O 1
ATOM 825 N N . PHE A 1 104 ? -3.553 -3.917 -11.443 1.00 97.62 104 PHE A N 1
ATOM 826 C CA . PHE A 1 104 ? -3.721 -3.103 -10.244 1.00 97.62 104 PHE A CA 1
ATOM 827 C C . PHE A 1 104 ? -5.149 -3.228 -9.690 1.00 97.62 104 PHE A C 1
ATOM 829 O O . PHE A 1 104 ? -5.321 -3.429 -8.493 1.00 97.62 104 PHE A O 1
ATOM 836 N N . ASP A 1 105 ? -6.162 -3.227 -10.560 1.00 98.38 105 ASP A N 1
ATOM 837 C CA . ASP A 1 105 ? -7.567 -3.426 -10.176 1.00 98.38 105 ASP A CA 1
ATOM 838 C C . ASP A 1 105 ? -7.756 -4.768 -9.458 1.00 98.38 105 ASP A C 1
ATOM 840 O O . ASP A 1 105 ? -8.348 -4.825 -8.388 1.00 98.38 105 ASP A O 1
ATOM 844 N N . ILE A 1 106 ? -7.149 -5.842 -9.979 1.00 98.38 106 ILE A N 1
ATOM 845 C CA . ILE A 1 106 ? -7.172 -7.166 -9.336 1.00 98.38 106 ILE A CA 1
ATOM 846 C C . ILE A 1 106 ? -6.531 -7.129 -7.942 1.00 98.38 106 ILE A C 1
ATOM 848 O O . ILE A 1 106 ? -7.000 -7.798 -7.022 1.00 98.38 106 ILE A O 1
ATOM 852 N N 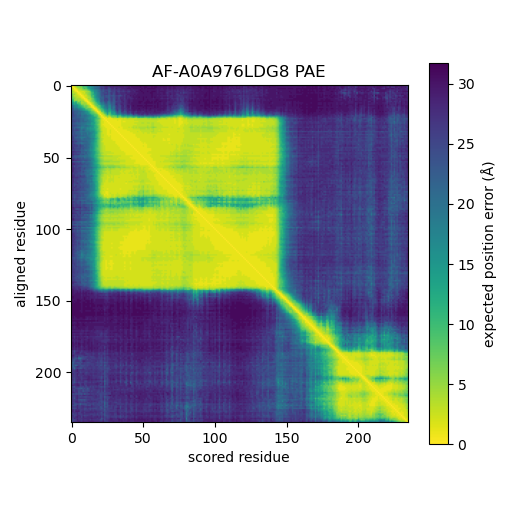. VAL A 1 107 ? -5.453 -6.362 -7.770 1.00 96.81 107 VAL A N 1
ATOM 853 C CA . VAL A 1 107 ? -4.813 -6.178 -6.463 1.00 96.81 107 VAL A CA 1
ATOM 854 C C . VAL A 1 107 ? -5.753 -5.450 -5.494 1.00 96.81 107 VAL A C 1
ATOM 856 O O . VAL A 1 107 ? -5.884 -5.881 -4.347 1.00 96.81 107 VAL A O 1
ATOM 859 N N . LEU A 1 108 ? -6.454 -4.406 -5.941 1.00 96.88 108 LEU A N 1
ATOM 860 C CA . LEU A 1 108 ? -7.454 -3.723 -5.117 1.00 96.88 108 LEU A CA 1
ATOM 861 C C . LEU A 1 108 ? -8.652 -4.610 -4.777 1.00 96.88 108 LEU A C 1
ATOM 863 O O . LEU A 1 108 ? -9.107 -4.591 -3.634 1.00 96.88 108 LEU A O 1
ATOM 867 N N . ASP A 1 109 ? -9.119 -5.429 -5.719 1.00 98.44 109 ASP A N 1
ATOM 868 C CA . ASP A 1 109 ? -10.188 -6.399 -5.478 1.00 98.44 109 ASP A CA 1
ATOM 869 C C . ASP A 1 109 ? -9.790 -7.392 -4.377 1.00 98.44 109 ASP A C 1
ATOM 871 O O . ASP A 1 109 ? -10.576 -7.669 -3.467 1.00 98.44 109 ASP A O 1
ATOM 875 N N . HIS A 1 110 ? -8.547 -7.890 -4.401 1.00 98.44 110 HIS A N 1
ATOM 876 C CA . HIS A 1 110 ? -8.034 -8.770 -3.347 1.00 98.44 110 HIS A CA 1
ATOM 877 C C . HIS A 1 110 ? -7.911 -8.064 -2.002 1.00 98.44 110 HIS A C 1
ATOM 879 O O . HIS A 1 110 ? -8.221 -8.674 -0.976 1.00 98.44 110 HIS A O 1
ATOM 885 N N . LEU A 1 111 ? -7.492 -6.797 -1.983 1.00 96.94 111 LEU A N 1
ATOM 886 C CA . LEU A 1 111 ? -7.440 -5.996 -0.760 1.00 96.94 111 LEU A CA 1
ATOM 887 C C . LEU A 1 111 ? -8.846 -5.792 -0.177 1.00 96.94 111 LEU A C 1
ATOM 889 O O . LEU A 1 111 ? -9.072 -6.100 0.992 1.00 96.94 111 LEU A O 1
ATOM 893 N N . ARG A 1 112 ? -9.813 -5.370 -0.998 1.00 97.81 112 ARG A N 1
ATOM 894 C CA . ARG A 1 112 ? -11.218 -5.189 -0.598 1.00 97.81 112 ARG A CA 1
ATOM 895 C C . ARG A 1 112 ? -11.824 -6.494 -0.083 1.00 97.81 112 ARG A C 1
ATOM 897 O O . ARG A 1 112 ? -12.404 -6.505 1.000 1.00 97.81 112 ARG A O 1
ATOM 904 N N . SER A 1 113 ? -11.655 -7.596 -0.819 1.00 98.38 113 SER A N 1
ATOM 905 C CA . SER A 1 113 ? -12.132 -8.925 -0.410 1.00 98.38 113 SER A CA 1
ATOM 906 C C . SER A 1 113 ? -11.506 -9.372 0.910 1.00 98.38 113 SER A C 1
ATOM 908 O O . SER A 1 113 ? -12.198 -9.944 1.741 1.00 98.38 113 SER A O 1
ATOM 910 N N . THR A 1 114 ? -10.221 -9.090 1.124 1.00 97.81 114 THR A N 1
ATOM 911 C CA . THR A 1 114 ? -9.530 -9.419 2.376 1.00 97.81 114 THR A CA 1
ATOM 912 C C . THR A 1 114 ? -10.103 -8.661 3.566 1.00 97.81 114 THR A C 1
ATOM 914 O O . THR A 1 114 ? -10.357 -9.258 4.604 1.00 97.81 114 THR A O 1
ATOM 917 N N . LEU A 1 115 ? -10.308 -7.352 3.426 1.00 95.62 115 LEU A N 1
ATOM 918 C CA . LEU A 1 115 ? -10.855 -6.536 4.509 1.00 95.62 115 LEU A CA 1
ATOM 919 C C . LEU A 1 115 ? -12.296 -6.943 4.833 1.00 95.62 115 LEU A C 1
ATOM 921 O O . LEU A 1 115 ? -12.664 -6.995 6.002 1.00 95.62 115 LEU A O 1
ATOM 925 N N . ASN A 1 116 ? -13.079 -7.302 3.814 1.00 97.38 116 ASN A N 1
ATOM 926 C CA . ASN A 1 116 ? -14.424 -7.837 4.001 1.00 97.38 116 ASN A CA 1
ATOM 927 C C . ASN A 1 116 ? -14.412 -9.186 4.748 1.00 97.38 116 ASN A C 1
ATOM 929 O O . ASN A 1 116 ? -15.176 -9.357 5.687 1.00 97.38 116 ASN A O 1
ATOM 933 N N . GLU A 1 117 ? -13.501 -10.105 4.402 1.00 96.88 117 GLU A N 1
ATOM 934 C CA . GLU A 1 117 ? -13.323 -11.391 5.108 1.00 96.88 117 GLU A CA 1
ATOM 935 C C . GLU A 1 117 ? -12.860 -11.245 6.564 1.00 96.88 117 GLU A C 1
ATOM 937 O O . GLU A 1 117 ? -13.003 -12.179 7.348 1.00 96.88 117 GLU A O 1
ATOM 942 N N . LEU A 1 118 ? -12.284 -10.095 6.916 1.00 94.69 118 LEU A N 1
ATOM 943 C CA . LEU A 1 118 ? -11.876 -9.750 8.278 1.00 94.69 118 LEU A CA 1
ATOM 944 C C . LEU A 1 118 ? -12.925 -8.902 9.011 1.00 94.69 118 LEU A C 1
ATOM 946 O O . LEU A 1 118 ? -12.603 -8.297 10.032 1.00 94.69 118 LEU A O 1
ATOM 950 N N . ASP A 1 119 ? -14.150 -8.836 8.483 1.00 95.56 119 ASP A N 1
ATOM 951 C CA . ASP A 1 119 ? -15.279 -8.091 9.050 1.00 95.56 119 ASP A CA 1
ATOM 952 C C . ASP A 1 119 ? -14.981 -6.595 9.281 1.00 95.56 119 ASP A C 1
ATOM 954 O O . ASP A 1 119 ? -15.545 -5.947 10.168 1.00 95.56 119 ASP A O 1
ATOM 958 N N . VAL A 1 120 ? -14.099 -6.004 8.465 1.00 93.81 120 VAL A N 1
ATOM 959 C CA . VAL A 1 120 ? -13.847 -4.559 8.494 1.00 93.81 120 VAL A CA 1
ATOM 960 C C . VAL A 1 120 ? -15.081 -3.827 7.966 1.00 93.81 120 VAL A C 1
ATOM 962 O O . VAL A 1 120 ? -15.624 -4.160 6.913 1.00 93.81 120 VAL A O 1
ATOM 965 N N . ALA A 1 121 ? -15.522 -2.791 8.681 1.00 94.75 121 ALA A N 1
ATOM 966 C CA . ALA A 1 121 ? -16.694 -2.015 8.292 1.00 94.75 121 ALA A CA 1
ATOM 967 C C . ALA A 1 121 ? -16.509 -1.345 6.915 1.00 94.75 121 ALA A C 1
ATOM 969 O O . ALA A 1 121 ? -15.481 -0.718 6.660 1.00 94.75 121 ALA A O 1
ATOM 970 N N . GLU A 1 122 ? -17.534 -1.405 6.056 1.00 96.31 122 GLU A N 1
ATOM 971 C CA . GLU A 1 122 ? -17.483 -0.887 4.675 1.00 96.31 122 GLU A CA 1
ATOM 972 C C . GLU A 1 122 ? -16.957 0.560 4.553 1.00 96.31 122 GLU A C 1
ATOM 974 O O . GLU A 1 122 ? -16.144 0.804 3.661 1.00 96.31 122 GLU A O 1
ATOM 979 N N . PRO A 1 123 ? -17.305 1.520 5.438 1.00 95.00 123 PRO A N 1
ATOM 980 C CA . PRO A 1 123 ? -16.725 2.863 5.372 1.00 95.00 123 PRO A CA 1
ATOM 981 C C . PRO A 1 123 ? -15.192 2.878 5.493 1.00 95.00 123 PRO A C 1
ATOM 983 O O . PRO A 1 123 ? -14.530 3.635 4.788 1.00 95.00 123 PRO A O 1
ATOM 986 N N . LEU A 1 124 ? -14.622 2.011 6.337 1.00 92.62 124 LEU A N 1
ATOM 987 C CA . LEU A 1 124 ? -13.171 1.881 6.500 1.00 92.62 124 LEU A CA 1
ATOM 988 C C . LEU A 1 124 ? -12.538 1.163 5.306 1.00 92.62 124 LEU A C 1
ATOM 990 O O . LEU A 1 124 ? -11.442 1.526 4.887 1.00 92.62 124 LEU A O 1
ATOM 994 N N . ILE A 1 125 ? -13.233 0.181 4.719 1.00 93.81 125 ILE A N 1
ATOM 995 C CA . ILE A 1 125 ? -12.791 -0.465 3.475 1.00 93.81 125 ILE A CA 1
ATOM 996 C C . ILE A 1 125 ? -12.666 0.576 2.363 1.00 93.81 125 ILE A C 1
ATOM 998 O O . ILE A 1 1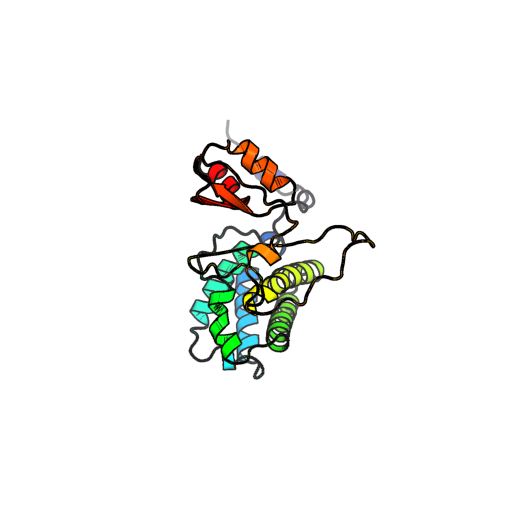25 ? -11.643 0.622 1.686 1.00 93.81 125 ILE A O 1
ATOM 1002 N N . VAL A 1 126 ? -13.677 1.430 2.183 1.00 93.69 126 VAL A N 1
ATOM 1003 C CA . VAL A 1 126 ? -13.650 2.504 1.179 1.00 93.69 126 VAL A CA 1
ATOM 1004 C C . VAL A 1 126 ? -12.468 3.446 1.411 1.00 93.69 126 VAL A C 1
ATOM 1006 O O . VAL A 1 126 ? -11.760 3.768 0.460 1.00 93.69 126 VAL A O 1
ATOM 1009 N N . GLU A 1 127 ? -12.211 3.846 2.658 1.00 92.19 127 GLU A N 1
ATOM 1010 C CA . GLU A 1 127 ? -11.075 4.708 3.002 1.00 92.19 127 GLU A CA 1
ATOM 1011 C C . GLU A 1 127 ? -9.728 4.053 2.647 1.00 92.19 127 GLU A C 1
ATOM 1013 O O . GLU A 1 127 ? -8.902 4.665 1.967 1.00 92.19 127 GLU A O 1
ATOM 1018 N N . VAL A 1 128 ? -9.538 2.779 3.009 1.00 90.62 128 VAL A N 1
ATOM 1019 C CA . VAL A 1 128 ? -8.332 2.010 2.663 1.00 90.62 128 VAL A CA 1
ATOM 1020 C C . VAL A 1 128 ? -8.158 1.883 1.149 1.00 90.62 128 VAL A C 1
ATOM 1022 O O . VAL A 1 128 ? -7.053 2.077 0.640 1.00 90.62 128 VAL A O 1
ATOM 1025 N N . ILE A 1 129 ? -9.231 1.573 0.417 1.00 93.94 129 ILE A N 1
ATOM 1026 C CA . ILE A 1 129 ? -9.179 1.433 -1.041 1.00 93.94 129 ILE A CA 1
ATOM 1027 C C . ILE A 1 129 ? -8.847 2.766 -1.710 1.00 93.94 129 ILE A C 1
ATOM 1029 O O . ILE A 1 129 ? -8.040 2.770 -2.631 1.00 93.94 129 ILE A O 1
ATOM 1033 N N . ASN A 1 130 ? -9.370 3.892 -1.223 1.00 91.00 130 ASN A N 1
ATOM 1034 C CA . ASN A 1 130 ? -9.036 5.212 -1.762 1.00 91.00 130 ASN A CA 1
ATOM 1035 C C . ASN A 1 130 ? -7.553 5.567 -1.559 1.00 91.00 130 ASN A C 1
ATOM 1037 O O . ASN A 1 130 ? -6.919 6.091 -2.474 1.00 91.00 130 ASN A O 1
ATOM 1041 N N . ILE A 1 131 ? -6.984 5.248 -0.390 1.00 85.50 131 ILE A N 1
ATOM 1042 C CA . ILE A 1 131 ? -5.548 5.438 -0.121 1.00 85.50 131 ILE A CA 1
ATOM 1043 C C . ILE A 1 131 ? -4.702 4.522 -1.014 1.00 85.50 131 ILE A C 1
ATOM 1045 O O . ILE A 1 131 ? -3.680 4.939 -1.551 1.00 85.50 131 ILE A O 1
ATOM 1049 N N . ALA A 1 132 ? -5.109 3.265 -1.198 1.00 87.62 132 ALA A N 1
ATOM 1050 C CA . ALA A 1 132 ? -4.396 2.350 -2.083 1.00 87.62 132 ALA A CA 1
ATOM 1051 C C . ALA A 1 132 ? -4.469 2.818 -3.549 1.00 87.62 132 ALA A C 1
ATOM 1053 O O . ALA A 1 132 ? -3.447 2.866 -4.233 1.00 87.62 132 ALA A O 1
ATOM 1054 N N . GLU A 1 133 ? -5.649 3.230 -4.011 1.00 91.38 133 GLU A N 1
ATOM 1055 C CA . GLU A 1 133 ? -5.897 3.758 -5.355 1.00 91.38 133 GLU A CA 1
ATOM 1056 C C . GLU A 1 133 ? -5.049 4.999 -5.654 1.00 91.38 133 GLU A C 1
ATOM 1058 O O . GLU A 1 133 ? -4.514 5.118 -6.755 1.00 91.38 133 GLU A O 1
ATOM 1063 N N . SER A 1 134 ? -4.828 5.887 -4.676 1.00 87.81 134 SER A N 1
ATOM 1064 C CA . SER A 1 134 ? -4.004 7.085 -4.891 1.00 87.81 134 SER A CA 1
ATOM 1065 C C . SER A 1 134 ? -2.548 6.770 -5.254 1.00 87.81 134 SER A C 1
ATOM 1067 O O . SER A 1 134 ? -1.845 7.636 -5.766 1.00 87.81 134 SER A O 1
ATOM 1069 N N . THR A 1 135 ? -2.085 5.537 -5.020 1.00 85.81 135 THR A N 1
ATOM 1070 C CA . THR A 1 135 ? -0.738 5.080 -5.402 1.00 85.81 135 THR A CA 1
ATOM 1071 C C . THR A 1 135 ? -0.646 4.565 -6.840 1.00 85.81 135 THR A C 1
ATOM 1073 O O . THR A 1 135 ? 0.458 4.285 -7.313 1.00 85.81 135 THR A O 1
ATOM 1076 N N . ARG A 1 136 ? -1.772 4.434 -7.558 1.00 92.88 136 ARG A N 1
ATOM 1077 C CA . ARG A 1 136 ? -1.825 3.831 -8.899 1.00 92.88 136 ARG A CA 1
ATOM 1078 C C . ARG A 1 136 ? -0.843 4.474 -9.860 1.00 92.88 136 ARG A C 1
ATOM 1080 O O . ARG A 1 136 ? -0.083 3.767 -10.514 1.00 92.88 136 ARG A O 1
ATOM 1087 N N . GLU A 1 137 ? -0.831 5.800 -9.936 1.00 90.31 137 GLU A N 1
ATOM 1088 C CA . GLU A 1 137 ? 0.038 6.502 -10.880 1.00 90.31 137 GLU A CA 1
ATOM 1089 C C . GLU A 1 137 ? 1.520 6.281 -10.562 1.00 90.31 137 GLU A C 1
ATOM 1091 O O . GLU A 1 137 ? 2.310 6.077 -11.484 1.00 90.31 137 GLU A O 1
ATOM 1096 N N . ASP A 1 138 ? 1.900 6.228 -9.282 1.00 87.38 138 ASP A N 1
ATOM 1097 C CA . ASP A 1 138 ? 3.268 5.888 -8.886 1.00 87.38 138 ASP A CA 1
ATOM 1098 C C . ASP A 1 138 ? 3.611 4.448 -9.264 1.00 87.38 138 ASP A C 1
ATOM 1100 O O . ASP A 1 138 ? 4.614 4.210 -9.930 1.00 87.38 138 ASP A O 1
ATOM 1104 N N . VAL A 1 139 ? 2.764 3.481 -8.907 1.00 90.12 139 VAL A N 1
ATOM 1105 C CA . VAL A 1 139 ? 2.976 2.055 -9.206 1.00 90.12 139 VAL A CA 1
ATOM 1106 C C . VAL A 1 139 ? 3.050 1.790 -10.712 1.00 90.12 139 VAL A C 1
ATOM 1108 O O . VAL A 1 139 ? 3.855 0.974 -11.164 1.00 90.12 139 VAL A O 1
ATOM 1111 N N . MET A 1 140 ? 2.242 2.500 -11.499 1.00 92.88 140 MET A N 1
ATOM 1112 C CA . MET A 1 140 ? 2.218 2.406 -12.958 1.00 92.88 140 MET A CA 1
ATOM 1113 C C . MET A 1 140 ? 3.340 3.203 -13.637 1.00 92.88 140 MET A C 1
ATOM 1115 O O . MET A 1 140 ? 3.472 3.143 -14.859 1.00 92.88 140 MET A O 1
ATOM 1119 N N . GLY A 1 141 ? 4.153 3.938 -12.874 1.00 88.44 141 GLY A N 1
ATOM 1120 C CA . GLY A 1 141 ? 5.231 4.768 -13.406 1.00 88.44 141 GLY A CA 1
ATOM 1121 C C . GLY A 1 141 ? 4.745 5.970 -14.222 1.00 88.44 141 GLY A C 1
ATOM 1122 O O . GLY A 1 141 ? 5.481 6.483 -15.062 1.00 88.44 141 GLY A O 1
ATOM 1123 N N . ARG A 1 142 ? 3.494 6.386 -14.008 1.00 87.62 142 ARG A N 1
ATOM 1124 C CA . ARG A 1 142 ? 2.806 7.472 -14.719 1.00 87.62 142 ARG A CA 1
ATOM 1125 C C . ARG A 1 142 ? 2.711 8.753 -13.902 1.00 87.62 142 ARG A C 1
ATOM 1127 O O . ARG A 1 142 ? 2.413 9.808 -14.462 1.00 87.62 142 ARG A O 1
ATOM 1134 N N . SER A 1 143 ? 2.961 8.676 -12.597 1.00 74.56 143 SER A N 1
ATOM 1135 C CA . SER A 1 143 ? 3.005 9.861 -11.760 1.00 74.56 143 SER A CA 1
ATOM 1136 C C . SER A 1 143 ? 4.093 10.791 -12.274 1.00 74.56 143 SER A C 1
ATOM 1138 O O . SER A 1 143 ? 5.259 10.428 -12.429 1.00 74.56 143 SER A O 1
ATOM 1140 N N . HIS A 1 144 ? 3.702 12.033 -12.533 1.00 47.94 144 HIS A N 1
ATOM 1141 C CA . HIS A 1 144 ? 4.638 13.102 -12.832 1.00 47.94 144 HIS A CA 1
ATOM 1142 C C . HIS A 1 144 ? 5.241 13.640 -11.525 1.00 47.94 144 HIS A C 1
ATOM 1144 O O . HIS A 1 144 ? 5.320 14.846 -11.319 1.00 47.94 144 HIS A O 1
ATOM 1150 N N . ARG A 1 145 ? 5.711 12.759 -10.627 1.00 44.91 145 ARG A N 1
ATOM 1151 C CA . ARG A 1 145 ? 6.952 13.110 -9.937 1.00 44.91 145 ARG A CA 1
ATOM 1152 C C . ARG A 1 145 ? 7.953 13.065 -11.060 1.00 44.91 145 ARG A C 1
ATOM 1154 O O . ARG A 1 145 ? 8.115 12.014 -11.676 1.00 44.91 145 ARG A O 1
ATOM 1161 N N . ALA A 1 146 ? 8.548 14.208 -11.393 1.00 29.31 146 ALA A N 1
ATOM 1162 C CA . ALA A 1 146 ? 9.744 14.171 -12.203 1.00 29.31 146 ALA A CA 1
ATOM 1163 C C . ALA A 1 146 ? 10.581 13.026 -11.622 1.00 29.31 146 ALA A C 1
ATOM 1165 O O . ALA A 1 146 ? 10.944 13.052 -10.442 1.00 29.31 146 ALA A O 1
ATOM 1166 N N . ILE A 1 147 ? 10.851 11.993 -12.427 1.00 33.69 147 ILE A N 1
ATOM 1167 C CA . ILE A 1 147 ? 12.152 11.361 -12.317 1.00 33.69 147 ILE A CA 1
ATOM 1168 C C . ILE A 1 147 ? 13.029 12.589 -12.378 1.00 33.69 147 ILE A C 1
ATOM 1170 O O . ILE A 1 147 ? 13.075 13.207 -13.430 1.00 33.69 147 ILE A O 1
ATOM 1174 N N . ALA A 1 148 ? 13.572 13.049 -11.253 1.00 25.86 148 ALA A N 1
ATOM 1175 C CA . ALA A 1 148 ? 14.752 13.852 -11.346 1.00 25.86 148 ALA A CA 1
ATOM 1176 C C . ALA A 1 148 ? 15.685 12.901 -12.097 1.00 25.86 148 ALA A C 1
ATOM 1178 O O . ALA A 1 148 ? 16.104 11.885 -11.524 1.00 25.86 148 ALA A O 1
ATOM 1179 N N . PRO A 1 149 ? 16.053 13.184 -13.364 1.00 30.86 149 PRO A N 1
ATOM 1180 C CA . PRO A 1 149 ? 17.440 12.936 -13.643 1.00 30.86 149 PRO A CA 1
ATOM 1181 C C . PRO A 1 149 ? 18.159 13.739 -12.548 1.00 30.86 149 PRO A C 1
ATOM 1183 O O . PRO A 1 149 ? 17.649 14.740 -12.019 1.00 30.86 149 PRO A O 1
ATOM 1186 N N . GLN A 1 150 ? 19.383 13.390 -12.216 1.00 39.22 150 GLN A N 1
ATOM 1187 C CA . GLN A 1 150 ? 20.230 14.536 -11.942 1.00 39.22 150 GLN A CA 1
ATOM 1188 C C . GLN A 1 150 ? 20.055 15.480 -13.151 1.00 39.22 150 GLN A C 1
ATOM 1190 O O . GLN A 1 150 ? 20.421 15.087 -14.254 1.00 39.22 150 GLN A O 1
ATOM 1195 N N . SER A 1 151 ? 19.384 16.626 -12.937 1.00 35.12 151 SER A N 1
ATOM 1196 C CA . SER A 1 151 ? 18.952 17.663 -13.897 1.00 35.12 151 SER A CA 1
ATOM 1197 C C . SER A 1 151 ? 17.509 17.615 -14.508 1.00 35.12 151 SER A C 1
ATOM 1199 O O . SER A 1 151 ? 17.222 16.852 -15.418 1.00 35.12 151 SER A O 1
ATOM 1201 N N . GLN A 1 152 ? 16.671 18.586 -14.070 1.00 30.17 152 GLN A N 1
ATOM 1202 C CA . GLN A 1 152 ? 15.796 19.497 -14.871 1.00 30.17 152 GLN A CA 1
ATOM 1203 C C . GLN A 1 152 ? 14.281 19.196 -15.085 1.00 30.17 152 GLN A C 1
ATOM 1205 O O . GLN A 1 152 ? 13.905 18.435 -15.969 1.00 30.17 152 GLN A O 1
ATOM 1210 N N . GLY A 1 153 ? 13.420 19.985 -14.406 1.00 29.00 153 GLY A N 1
ATOM 1211 C CA . GLY A 1 153 ? 12.505 20.935 -15.087 1.00 29.00 153 GLY A CA 1
ATOM 1212 C C . GLY A 1 153 ? 10.980 20.692 -15.083 1.00 29.00 153 GLY A C 1
ATOM 1213 O O . GLY A 1 153 ? 10.454 20.059 -15.989 1.00 29.00 153 GLY A O 1
ATOM 1214 N N . SER A 1 154 ? 10.265 21.310 -14.132 1.00 35.31 154 SER A N 1
ATOM 1215 C CA . SER A 1 154 ? 8.794 21.381 -13.977 1.00 35.31 154 SER A CA 1
ATOM 1216 C C . SER A 1 154 ? 8.026 22.075 -15.118 1.00 35.31 154 SER A C 1
ATOM 1218 O O . SER A 1 154 ? 8.588 22.926 -15.801 1.00 35.31 154 SER A O 1
ATOM 1220 N N . ALA A 1 155 ? 6.696 21.860 -15.199 1.00 33.50 155 ALA A N 1
ATOM 1221 C CA . ALA A 1 155 ? 5.695 22.902 -14.875 1.00 33.50 155 ALA A CA 1
ATOM 1222 C C . ALA A 1 155 ? 4.215 22.469 -15.099 1.00 33.50 155 ALA A C 1
ATOM 1224 O O . ALA A 1 155 ? 3.898 21.720 -16.026 1.00 33.50 155 ALA A O 1
ATOM 1225 N N . HIS A 1 156 ? 3.297 23.060 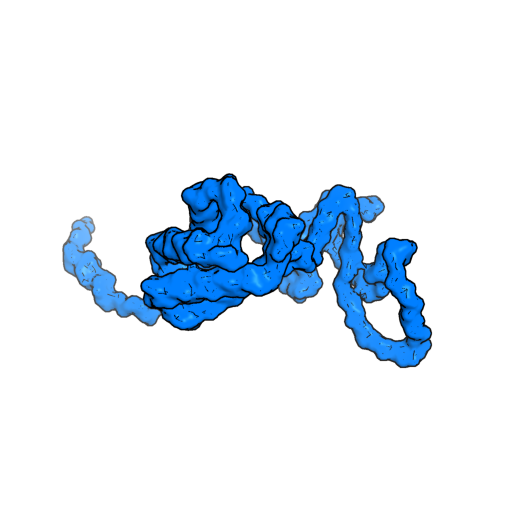-14.311 1.00 33.12 156 HIS A N 1
ATOM 1226 C CA . HIS A 1 156 ? 1.828 22.888 -14.303 1.00 33.12 156 HIS A CA 1
ATOM 1227 C C . HIS A 1 156 ? 1.058 24.221 -14.486 1.00 33.12 156 HIS A C 1
ATOM 1229 O O . HIS A 1 156 ? 1.477 25.249 -13.973 1.00 33.12 156 HIS A O 1
ATOM 1235 N N . HIS A 1 157 ? -0.106 24.147 -15.154 1.00 36.81 157 HIS A N 1
ATOM 1236 C CA . HIS A 1 157 ? -1.250 25.083 -15.230 1.00 36.81 157 HIS A CA 1
ATOM 1237 C C . HIS A 1 157 ? -1.291 26.320 -16.171 1.00 36.81 157 HIS A C 1
ATOM 1239 O O . HIS A 1 157 ? -0.308 27.021 -16.369 1.00 36.81 157 HIS A O 1
ATOM 1245 N N . MET A 1 158 ? -2.465 26.547 -16.784 1.00 34.97 158 MET A N 1
ATOM 1246 C CA . MET A 1 158 ? -2.815 27.589 -17.764 1.00 34.97 158 MET A CA 1
ATOM 1247 C C . MET A 1 158 ? -4.050 28.339 -17.229 1.00 34.97 158 MET A C 1
ATOM 1249 O O . MET A 1 158 ? -5.037 27.693 -16.890 1.00 34.97 158 MET A O 1
ATOM 1253 N N . GLY A 1 159 ? -3.989 29.672 -17.150 1.00 34.62 159 GLY A N 1
ATOM 1254 C CA . GLY A 1 159 ? -5.138 30.551 -16.903 1.00 34.62 159 GLY A CA 1
ATOM 1255 C C . GLY A 1 159 ? -5.937 30.859 -18.179 1.00 34.62 159 GLY A C 1
ATOM 1256 O O . GLY A 1 159 ? -5.532 30.493 -19.284 1.00 34.62 159 GLY A O 1
ATOM 1257 N N . SER A 1 160 ? -7.081 31.521 -17.992 1.00 45.34 160 SER A N 1
ATOM 1258 C CA . SER A 1 160 ? -8.108 31.912 -18.972 1.00 45.34 160 SER A CA 1
ATOM 1259 C C . SER A 1 160 ? -7.577 32.424 -20.325 1.00 45.34 160 SER A C 1
ATOM 1261 O O . SER A 1 160 ? -6.622 33.195 -20.399 1.00 45.34 160 SER A O 1
ATOM 1263 N N . ARG A 1 161 ? -8.206 31.979 -21.426 1.00 47.72 161 ARG A N 1
ATOM 1264 C CA . ARG A 1 161 ? -7.770 32.272 -22.804 1.00 47.72 161 ARG A CA 1
ATOM 1265 C C . ARG A 1 161 ? -8.299 33.621 -23.303 1.00 47.72 161 ARG A C 1
ATOM 1267 O O . ARG A 1 161 ? -9.506 33.812 -23.400 1.00 47.72 161 ARG A O 1
ATOM 1274 N N . ASP A 1 162 ? -7.370 34.497 -23.681 1.00 49.06 162 ASP A N 1
ATOM 1275 C CA . ASP A 1 162 ? -7.588 35.691 -24.507 1.00 49.06 162 ASP A CA 1
ATOM 1276 C C . ASP A 1 162 ? -7.871 35.275 -25.972 1.00 49.06 162 ASP A C 1
ATOM 1278 O O . ASP A 1 162 ? -7.028 34.598 -26.574 1.00 49.06 162 ASP A O 1
ATOM 1282 N N . PRO A 1 163 ? -9.028 35.643 -26.559 1.00 52.00 163 PRO A N 1
ATOM 1283 C CA . PRO A 1 163 ? -9.417 35.268 -27.923 1.00 52.00 163 PRO A CA 1
ATOM 1284 C C . PRO A 1 163 ? -8.588 35.953 -29.026 1.00 52.00 163 PRO A C 1
ATOM 1286 O O . PRO A 1 163 ? -8.703 35.576 -30.190 1.00 52.00 163 PRO A O 1
ATOM 1289 N N . SER A 1 164 ? -7.732 36.916 -28.676 1.00 51.25 164 SER A N 1
ATOM 1290 C CA . SER A 1 164 ? -6.839 37.631 -29.602 1.00 51.25 164 SER A CA 1
ATOM 1291 C C . SER A 1 164 ? -5.499 36.912 -29.817 1.00 51.25 164 SER A C 1
ATOM 1293 O O . SER A 1 164 ? -4.686 37.326 -30.645 1.00 51.25 164 SER A O 1
ATOM 1295 N N . ARG A 1 165 ? -5.229 35.848 -29.048 1.00 47.38 165 ARG A N 1
ATOM 1296 C CA . ARG A 1 165 ? -3.937 35.159 -29.045 1.00 47.38 165 ARG A CA 1
ATOM 1297 C C . ARG A 1 165 ? -3.868 34.144 -30.197 1.00 47.38 165 ARG A C 1
ATOM 1299 O O . ARG A 1 165 ? -4.727 33.263 -30.263 1.00 47.38 165 ARG A O 1
ATOM 1306 N N . PRO A 1 166 ? -2.849 34.205 -31.079 1.00 48.88 166 PRO A N 1
ATOM 1307 C CA . PRO A 1 166 ? -2.685 33.210 -32.133 1.00 48.88 166 PRO A CA 1
ATOM 1308 C C . PRO A 1 166 ? -2.568 31.810 -31.519 1.00 48.88 166 PRO A C 1
ATOM 1310 O O . PRO A 1 166 ? -1.956 31.640 -30.458 1.00 48.88 166 PRO A O 1
ATOM 1313 N N . ALA A 1 167 ? -3.183 30.819 -32.172 1.00 48.91 167 ALA A N 1
ATOM 1314 C CA . ALA A 1 167 ? -3.178 29.437 -31.706 1.00 48.91 167 ALA A CA 1
ATOM 1315 C C . ALA A 1 167 ? -1.732 28.975 -31.426 1.00 48.91 167 ALA A C 1
ATOM 1317 O O . ALA A 1 167 ? -0.849 29.244 -32.246 1.00 48.91 167 ALA A O 1
ATOM 1318 N N . PRO A 1 168 ? -1.459 28.310 -30.285 1.00 57.16 168 PRO A N 1
ATOM 1319 C CA . PRO A 1 168 ? -0.117 27.831 -29.985 1.00 57.16 168 PRO A CA 1
ATOM 1320 C C . PRO A 1 168 ? 0.377 26.910 -31.102 1.00 57.16 168 PRO A C 1
ATOM 1322 O O . PRO A 1 168 ? -0.350 26.015 -31.535 1.00 57.16 168 PRO A O 1
ATOM 1325 N N . LEU A 1 169 ? 1.610 27.132 -31.560 1.00 57.81 169 LEU A N 1
ATOM 1326 C CA . LEU A 1 169 ? 2.266 26.232 -32.506 1.00 57.81 169 LEU A CA 1
ATOM 1327 C C . LEU A 1 169 ? 2.370 24.819 -31.894 1.00 57.81 169 LEU A C 1
ATOM 1329 O O . LEU A 1 169 ? 2.527 24.711 -30.672 1.00 57.81 169 LEU A O 1
ATOM 1333 N N . PRO A 1 170 ? 2.297 23.744 -32.703 1.00 63.50 170 PRO A N 1
ATOM 1334 C CA . PRO A 1 170 ? 2.413 22.373 -32.212 1.00 63.50 170 PRO A CA 1
ATOM 1335 C C . PRO A 1 170 ? 3.685 22.175 -31.378 1.00 63.50 170 PRO A C 1
ATOM 1337 O O . PRO A 1 170 ? 4.770 22.584 -31.787 1.00 63.50 170 PRO A O 1
ATOM 1340 N N . ILE A 1 171 ? 3.543 21.561 -30.201 1.00 67.62 171 ILE A N 1
ATOM 1341 C CA . ILE A 1 171 ? 4.675 21.172 -29.354 1.00 67.62 171 ILE A CA 1
ATOM 1342 C C . ILE A 1 171 ? 5.163 19.804 -29.837 1.00 67.62 171 ILE A C 1
ATOM 1344 O O . ILE A 1 171 ? 4.395 18.843 -29.844 1.00 67.62 171 ILE A O 1
ATOM 1348 N N . ASP A 1 172 ? 6.438 19.721 -30.208 1.00 74.31 172 ASP A N 1
ATOM 1349 C CA . ASP A 1 172 ? 7.132 18.473 -30.536 1.00 74.31 172 ASP A CA 1
ATOM 1350 C C . ASP A 1 172 ? 8.282 18.186 -29.550 1.00 74.31 172 ASP A C 1
ATOM 1352 O O . ASP A 1 172 ? 8.612 19.009 -28.691 1.00 74.31 172 ASP A O 1
ATOM 1356 N N . GLN A 1 173 ? 8.896 17.006 -29.679 1.00 61.03 173 GLN A N 1
ATOM 1357 C CA . GLN A 1 173 ? 9.963 16.514 -28.796 1.00 61.03 173 GLN A CA 1
ATOM 1358 C C . GLN A 1 173 ? 11.252 17.360 -28.813 1.00 61.03 173 GLN A C 1
ATOM 1360 O O . GLN A 1 173 ? 12.077 17.212 -27.916 1.00 61.03 173 GLN A O 1
ATOM 1365 N N . ASN A 1 174 ? 11.420 18.267 -29.780 1.00 64.25 174 ASN A N 1
ATOM 1366 C CA . ASN A 1 174 ? 12.574 19.160 -29.911 1.00 64.25 174 ASN A CA 1
ATOM 1367 C C . ASN A 1 174 ? 12.267 20.594 -29.445 1.00 64.25 174 ASN A C 1
ATOM 1369 O O . ASN A 1 174 ? 13.112 21.487 -29.557 1.00 64.25 174 ASN A O 1
ATOM 1373 N N . SER A 1 175 ? 11.066 20.849 -28.921 1.00 60.50 175 SER A N 1
ATOM 1374 C CA . SER A 1 175 ? 10.713 22.157 -28.374 1.00 60.50 175 SER A CA 1
ATOM 1375 C C . SER A 1 175 ? 11.494 22.440 -27.079 1.00 60.50 175 SER A C 1
ATOM 1377 O O . SER A 1 175 ? 11.440 21.635 -26.150 1.00 60.50 175 SER A O 1
ATOM 1379 N N . PRO A 1 176 ? 12.202 23.584 -26.962 1.00 57.19 176 PRO A N 1
ATOM 1380 C CA . PRO A 1 176 ? 12.967 23.905 -25.762 1.00 57.19 176 PRO A CA 1
ATOM 1381 C C . PRO A 1 176 ? 12.042 24.040 -24.547 1.00 57.19 176 PRO A C 1
ATOM 1383 O O . PRO A 1 176 ? 10.989 24.675 -24.627 1.00 57.19 176 PRO A O 1
ATOM 1386 N N . VAL A 1 177 ? 12.464 23.487 -23.406 1.00 55.84 177 VAL A N 1
ATOM 1387 C CA . VAL A 1 177 ? 11.687 23.437 -22.149 1.00 55.84 177 VAL A CA 1
ATOM 1388 C C . VAL A 1 177 ? 11.232 24.828 -21.683 1.00 55.84 177 VAL A C 1
ATOM 1390 O O . VAL A 1 177 ? 10.138 24.979 -21.145 1.00 55.84 177 VAL A O 1
ATOM 1393 N N . SER A 1 178 ? 12.001 25.878 -21.985 1.00 50.72 178 SER A N 1
ATOM 1394 C CA . SER A 1 178 ? 11.626 27.277 -21.727 1.00 50.72 178 SER A CA 1
ATOM 1395 C C . SER A 1 178 ? 10.282 27.685 -22.350 1.00 50.72 178 SER A C 1
ATOM 1397 O O . SER A 1 178 ? 9.595 28.554 -21.815 1.00 50.72 178 SER A O 1
ATOM 1399 N N . ARG A 1 179 ? 9.863 27.026 -23.438 1.00 54.91 179 ARG A N 1
ATOM 1400 C CA . ARG A 1 179 ? 8.580 27.244 -24.122 1.00 54.91 179 ARG A CA 1
ATOM 1401 C C . ARG A 1 179 ? 7.396 26.576 -23.398 1.00 54.91 179 ARG A C 1
ATOM 1403 O O . ARG A 1 179 ? 6.263 27.008 -23.570 1.00 54.91 179 ARG A O 1
ATOM 1410 N N . LEU A 1 180 ? 7.653 25.563 -22.562 1.00 57.78 180 LEU A N 1
ATOM 1411 C CA . LEU A 1 180 ? 6.649 24.848 -21.749 1.00 57.78 180 LEU A CA 1
ATOM 1412 C C . LEU A 1 180 ? 6.348 25.553 -20.414 1.00 57.78 180 LEU A C 1
ATOM 1414 O O . LEU A 1 180 ? 5.291 25.349 -19.813 1.00 57.78 180 LEU A O 1
ATOM 1418 N N . ILE A 1 181 ? 7.285 26.383 -19.949 1.00 57.81 181 ILE A N 1
ATOM 1419 C CA . ILE A 1 181 ? 7.214 27.107 -18.669 1.00 57.81 181 ILE A CA 1
ATOM 1420 C C . ILE A 1 181 ? 6.642 28.528 -18.857 1.00 57.81 181 ILE A C 1
ATOM 1422 O O . ILE A 1 181 ? 6.209 29.165 -17.895 1.00 57.81 181 ILE A O 1
ATOM 1426 N N . GLN A 1 182 ? 6.567 29.027 -20.097 1.00 47.69 182 GLN A N 1
ATOM 1427 C CA . GLN A 1 182 ? 6.042 30.359 -20.412 1.00 47.69 182 GLN A CA 1
ATOM 1428 C C . GLN A 1 182 ? 4.601 30.554 -19.908 1.00 47.69 182 GLN A C 1
ATOM 1430 O O . GLN A 1 182 ? 3.651 29.970 -20.427 1.00 47.69 182 GLN A O 1
ATOM 1435 N N . GLY A 1 183 ? 4.447 31.429 -18.909 1.00 47.88 183 GLY A N 1
ATOM 1436 C CA . GLY A 1 183 ? 3.159 31.822 -18.325 1.00 47.88 183 GLY A CA 1
ATOM 1437 C C . GLY A 1 183 ? 2.890 31.295 -16.913 1.00 47.88 183 GLY A C 1
ATOM 1438 O O . GLY A 1 183 ? 1.837 31.602 -16.363 1.00 47.88 183 GLY A O 1
ATOM 1439 N N . ARG A 1 184 ? 3.816 30.536 -16.314 1.00 54.81 184 ARG A N 1
ATOM 1440 C CA . ARG A 1 184 ? 3.709 30.053 -14.930 1.00 54.81 184 ARG A CA 1
ATOM 1441 C C . ARG A 1 184 ? 4.719 30.799 -14.069 1.00 54.81 184 ARG A C 1
ATOM 1443 O O . ARG A 1 184 ? 5.922 30.616 -14.225 1.00 54.81 184 ARG A O 1
ATOM 1450 N N . THR A 1 185 ? 4.241 31.677 -13.194 1.00 50.72 185 THR A N 1
ATOM 1451 C CA . THR A 1 185 ? 5.079 32.330 -12.183 1.00 50.72 185 THR A CA 1
ATOM 1452 C C . THR A 1 185 ? 5.556 31.269 -11.194 1.00 50.72 185 THR A C 1
ATOM 1454 O O . THR A 1 185 ? 4.777 30.794 -10.373 1.00 50.72 185 THR A O 1
ATOM 1457 N N . SER A 1 186 ? 6.814 30.844 -11.302 1.00 58.47 186 SER A N 1
ATOM 1458 C CA . SER A 1 186 ? 7.429 29.936 -10.334 1.00 58.47 186 SER A CA 1
ATOM 1459 C C . SER A 1 186 ? 7.791 30.711 -9.069 1.00 58.47 186 SER A C 1
ATOM 1461 O O . SER A 1 186 ? 8.606 31.631 -9.129 1.00 58.47 186 SER A O 1
ATOM 1463 N N . VAL A 1 187 ? 7.198 30.341 -7.937 1.00 77.75 187 VAL A N 1
ATOM 1464 C CA . VAL A 1 187 ? 7.581 30.855 -6.616 1.00 77.75 187 VAL A CA 1
ATOM 1465 C C . VAL A 1 187 ? 8.834 30.103 -6.152 1.00 77.75 187 VAL A C 1
ATOM 1467 O O . VAL A 1 187 ? 8.885 28.878 -6.239 1.00 77.75 187 VAL A O 1
ATOM 1470 N N . THR A 1 188 ? 9.857 30.832 -5.703 1.00 82.88 188 THR A N 1
ATOM 1471 C CA . THR A 1 188 ? 11.144 30.299 -5.214 1.00 82.88 188 THR A CA 1
ATOM 1472 C C . THR A 1 188 ? 11.439 30.862 -3.826 1.00 82.88 188 THR A C 1
ATOM 1474 O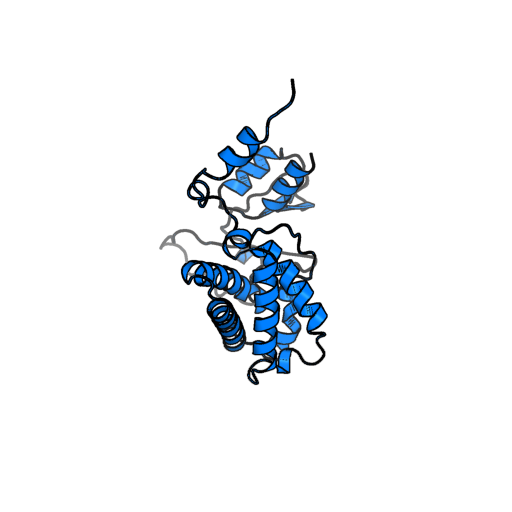 O . THR A 1 188 ? 11.092 32.011 -3.557 1.00 82.88 188 THR A O 1
ATOM 1477 N N . LEU A 1 189 ? 12.132 30.100 -2.983 1.00 85.19 189 LEU A N 1
ATOM 1478 C CA . LEU A 1 189 ? 12.656 30.548 -1.690 1.00 85.19 189 LEU A CA 1
ATOM 1479 C C . LEU A 1 189 ? 14.128 30.950 -1.830 1.00 85.19 189 LEU A C 1
ATOM 1481 O O . LEU A 1 189 ? 14.866 30.334 -2.592 1.00 85.19 189 LEU A O 1
ATOM 1485 N N . SER A 1 190 ? 14.578 31.953 -1.081 1.00 86.75 190 SER A N 1
ATOM 1486 C CA . SER A 1 190 ? 16.011 32.204 -0.897 1.00 86.75 190 SER A CA 1
ATOM 1487 C C . SER A 1 190 ? 16.559 31.265 0.180 1.00 86.75 190 SER A C 1
ATOM 1489 O O . SER A 1 190 ? 15.842 30.889 1.107 1.00 86.75 190 SER A O 1
ATOM 1491 N N . ALA A 1 191 ? 17.848 30.933 0.107 1.00 80.94 191 ALA A N 1
ATOM 1492 C CA . ALA A 1 191 ? 18.580 30.242 1.172 1.00 80.94 191 ALA A CA 1
ATOM 1493 C C . ALA A 1 191 ? 18.446 30.931 2.542 1.00 80.94 191 ALA A C 1
ATOM 1495 O O . ALA A 1 191 ? 18.525 30.278 3.578 1.00 80.94 191 ALA A O 1
ATOM 1496 N N . ASN A 1 192 ? 18.227 32.249 2.532 1.00 80.25 192 ASN A N 1
ATOM 1497 C CA . ASN A 1 192 ? 18.080 33.077 3.722 1.00 80.25 192 ASN A CA 1
ATOM 1498 C C . ASN A 1 192 ? 16.608 33.322 4.104 1.00 80.25 192 ASN A C 1
ATOM 1500 O O . ASN A 1 192 ? 16.343 34.081 5.037 1.00 80.25 192 ASN A O 1
ATOM 1504 N N . THR A 1 193 ? 15.642 32.721 3.393 1.00 84.44 193 THR A N 1
ATOM 1505 C CA . THR A 1 193 ? 14.216 32.872 3.709 1.00 84.44 193 THR A CA 1
ATOM 1506 C C . THR A 1 193 ? 13.908 32.249 5.077 1.00 84.44 193 THR A C 1
ATOM 1508 O O . THR A 1 193 ? 14.193 31.065 5.286 1.00 84.44 193 THR A O 1
ATOM 1511 N N . PRO A 1 194 ? 13.302 33.000 6.018 1.00 85.69 194 PRO A N 1
ATOM 1512 C CA . PRO A 1 194 ? 12.879 32.457 7.301 1.00 85.69 194 PRO A CA 1
ATOM 1513 C C . PRO A 1 194 ? 11.915 31.273 7.153 1.00 85.69 194 PRO A C 1
ATOM 1515 O O . PRO A 1 194 ? 10.998 31.284 6.333 1.00 85.69 194 PRO A O 1
ATOM 1518 N N . LEU A 1 195 ? 12.060 30.266 8.018 1.00 82.25 195 LEU A N 1
ATOM 1519 C CA . LEU A 1 195 ? 11.269 29.030 7.939 1.00 82.25 195 LEU A CA 1
ATOM 1520 C C . LEU A 1 195 ? 9.755 29.242 8.069 1.00 82.25 195 LEU A C 1
ATOM 1522 O O . LEU A 1 195 ? 8.985 28.502 7.463 1.00 82.25 195 LEU A O 1
ATOM 1526 N N . HIS A 1 196 ? 9.313 30.244 8.833 1.00 79.38 196 HIS A N 1
ATOM 1527 C CA . HIS A 1 196 ? 7.887 30.555 8.966 1.00 79.38 196 HIS A CA 1
ATOM 1528 C C . HIS A 1 196 ? 7.293 31.099 7.658 1.00 79.38 196 HIS A C 1
ATOM 1530 O O . HIS A 1 196 ? 6.163 30.769 7.314 1.00 79.38 196 HIS A O 1
ATOM 1536 N N . GLU A 1 197 ? 8.069 31.870 6.898 1.00 78.56 197 GLU A N 1
ATOM 1537 C CA . GLU A 1 197 ? 7.671 32.397 5.592 1.00 78.56 197 GLU A CA 1
ATOM 1538 C C . GLU A 1 197 ? 7.648 31.274 4.544 1.00 78.56 197 GLU A C 1
ATOM 1540 O O . GLU A 1 197 ? 6.706 31.161 3.758 1.00 78.56 197 GLU A O 1
ATOM 1545 N N . ALA A 1 198 ? 8.624 30.360 4.602 1.00 81.56 198 ALA A N 1
ATOM 1546 C CA . ALA A 1 198 ? 8.604 29.136 3.803 1.00 81.56 198 ALA A CA 1
ATOM 1547 C C . ALA A 1 198 ? 7.361 28.271 4.104 1.00 81.56 198 ALA A C 1
ATOM 1549 O O . ALA A 1 198 ? 6.707 27.786 3.179 1.00 81.56 198 ALA A O 1
ATOM 1550 N N . ALA A 1 199 ? 6.991 28.123 5.382 1.00 81.38 199 ALA A N 1
ATOM 1551 C CA . ALA A 1 199 ? 5.791 27.396 5.805 1.00 81.38 199 ALA A CA 1
ATOM 1552 C C . ALA A 1 199 ? 4.502 28.069 5.318 1.00 81.38 199 ALA A C 1
ATOM 1554 O O . ALA A 1 199 ? 3.566 27.392 4.889 1.00 81.38 199 ALA A O 1
ATOM 1555 N N . GLU A 1 200 ? 4.449 29.399 5.331 1.00 78.94 200 GLU A N 1
ATOM 1556 C CA . GLU A 1 200 ? 3.301 30.145 4.828 1.00 78.94 200 GLU A CA 1
ATOM 1557 C C . GLU A 1 200 ? 3.109 29.919 3.321 1.00 78.94 200 GLU A C 1
ATOM 1559 O O . GLU A 1 200 ? 2.005 29.606 2.871 1.00 78.94 200 GLU A O 1
ATOM 1564 N N . LEU A 1 201 ? 4.188 29.986 2.539 1.00 77.81 201 LEU A N 1
ATOM 1565 C CA . LEU A 1 201 ? 4.135 29.767 1.092 1.00 77.81 201 LEU A CA 1
ATOM 1566 C C . LEU A 1 201 ? 3.708 28.337 0.722 1.00 77.81 201 LEU A C 1
ATOM 1568 O O . LEU A 1 201 ? 2.964 28.155 -0.243 1.00 77.81 201 LEU A O 1
ATOM 1572 N N . LEU A 1 202 ? 4.120 27.340 1.508 1.00 81.31 202 LEU A N 1
ATOM 1573 C CA . LEU A 1 202 ? 3.736 25.935 1.323 1.00 81.31 202 LEU A CA 1
ATOM 1574 C C . LEU A 1 202 ? 2.316 25.623 1.839 1.00 81.31 202 LEU A C 1
ATOM 1576 O O . LEU A 1 202 ? 1.622 24.778 1.277 1.00 81.31 202 LEU A O 1
ATOM 1580 N N . SER A 1 203 ? 1.839 26.317 2.876 1.00 75.12 203 SER A N 1
ATOM 1581 C CA . SER A 1 203 ? 0.511 26.072 3.474 1.00 75.12 203 SER A CA 1
ATOM 1582 C C . SER A 1 203 ? -0.655 26.667 2.681 1.00 75.12 203 SER A C 1
ATOM 1584 O O . SER A 1 203 ? -1.781 26.186 2.793 1.00 75.12 203 SER A O 1
ATOM 1586 N N . ARG A 1 204 ? -0.401 27.655 1.812 1.00 72.94 204 ARG A N 1
ATOM 1587 C CA . ARG A 1 204 ? -1.413 28.260 0.922 1.00 72.94 204 ARG A CA 1
ATOM 1588 C C . ARG A 1 204 ? -1.969 27.297 -0.145 1.00 72.94 204 ARG A C 1
ATOM 1590 O O . ARG A 1 204 ? -2.800 27.704 -0.952 1.00 72.94 204 ARG A O 1
ATOM 1597 N N . GLY A 1 205 ? -1.519 26.037 -0.177 1.00 58.03 205 GLY A N 1
ATOM 1598 C CA . GLY A 1 205 ? -2.088 24.955 -0.995 1.00 58.03 205 GLY A CA 1
ATOM 1599 C C . GLY A 1 205 ? -1.797 25.047 -2.496 1.00 58.03 205 GLY A C 1
ATOM 1600 O O . GLY A 1 205 ? -2.226 24.188 -3.259 1.00 58.03 205 GLY A O 1
ATOM 1601 N N . GLN A 1 206 ? -1.063 26.073 -2.933 1.00 66.81 206 GLN A N 1
ATOM 1602 C CA . GLN A 1 206 ? -0.692 26.272 -4.338 1.00 66.81 206 GLN A CA 1
ATOM 1603 C C . GLN A 1 206 ? 0.624 25.573 -4.707 1.00 66.81 206 GLN A C 1
ATOM 1605 O O . GLN A 1 206 ? 0.882 25.330 -5.887 1.00 66.81 206 GLN A O 1
ATOM 1610 N N . HIS A 1 207 ? 1.446 25.230 -3.709 1.00 70.94 207 HIS A N 1
ATOM 1611 C CA . HIS A 1 207 ? 2.769 24.642 -3.891 1.00 70.94 207 HIS A CA 1
ATOM 1612 C C . HIS A 1 207 ? 3.026 23.583 -2.812 1.00 70.94 207 HIS A C 1
ATOM 1614 O O . HIS A 1 207 ? 3.050 23.902 -1.630 1.00 70.94 207 HIS A O 1
ATOM 1620 N N . HIS A 1 208 ? 3.222 22.324 -3.215 1.00 74.56 208 HIS A N 1
ATOM 1621 C CA . HIS A 1 208 ? 3.584 21.239 -2.289 1.00 74.56 208 HIS A CA 1
ATOM 1622 C C . HIS A 1 208 ? 5.084 21.227 -1.956 1.00 74.56 208 HIS A C 1
ATOM 1624 O O . HIS A 1 208 ? 5.484 20.766 -0.887 1.00 74.56 208 HIS A O 1
ATOM 1630 N N . GLU A 1 209 ? 5.898 21.760 -2.870 1.00 83.38 209 GLU A N 1
ATOM 1631 C CA . GLU A 1 209 ? 7.348 21.877 -2.760 1.00 83.38 209 GLU A CA 1
ATOM 1632 C C . GLU A 1 209 ? 7.798 23.178 -3.427 1.00 83.38 209 GLU A C 1
ATOM 1634 O O . GLU A 1 209 ? 7.236 23.587 -4.449 1.00 83.38 209 GLU A O 1
ATOM 1639 N N . LEU A 1 210 ? 8.821 23.815 -2.861 1.00 84.62 210 LEU A N 1
ATOM 1640 C CA . LEU A 1 210 ? 9.399 25.048 -3.380 1.00 84.62 210 LEU A CA 1
ATOM 1641 C C . LEU A 1 210 ? 10.910 24.892 -3.607 1.00 84.62 210 LEU A C 1
ATOM 1643 O O . LEU A 1 210 ? 11.608 24.361 -2.740 1.00 84.62 210 LEU A O 1
ATOM 1647 N N . PRO A 1 211 ? 11.436 25.363 -4.751 1.00 82.00 211 PRO A N 1
ATOM 1648 C CA . PRO A 1 211 ? 12.871 25.427 -4.991 1.00 82.00 211 PRO A CA 1
ATOM 1649 C C . PRO A 1 211 ? 13.523 26.523 -4.141 1.00 82.00 211 PRO A C 1
ATOM 1651 O O . PRO A 1 211 ? 13.026 27.648 -4.082 1.00 82.00 211 PRO A O 1
ATOM 1654 N N . VAL A 1 212 ? 14.663 26.201 -3.535 1.00 85.06 212 VAL A N 1
ATOM 1655 C CA . VAL A 1 212 ? 15.529 27.124 -2.796 1.00 85.06 212 VAL A CA 1
ATOM 1656 C C . VAL A 1 212 ? 16.682 27.555 -3.699 1.00 85.06 212 VAL A C 1
ATOM 1658 O O . VAL A 1 212 ? 17.320 26.710 -4.330 1.00 85.06 212 VAL A O 1
ATOM 1661 N N . ILE A 1 213 ? 16.957 28.856 -3.759 1.00 78.00 213 ILE A N 1
ATOM 1662 C CA . ILE A 1 213 ? 18.039 29.453 -4.547 1.00 78.00 213 ILE A CA 1
ATOM 1663 C C . ILE A 1 213 ? 18.994 30.276 -3.675 1.00 78.00 213 ILE A C 1
ATOM 1665 O O . ILE A 1 213 ? 18.597 30.802 -2.635 1.00 78.00 213 ILE A O 1
ATOM 1669 N N . ASP A 1 214 ? 20.249 30.400 -4.101 1.00 80.31 214 ASP A N 1
ATOM 1670 C CA . ASP A 1 214 ? 21.222 31.312 -3.492 1.00 80.31 214 ASP A CA 1
ATOM 1671 C C . ASP A 1 214 ? 21.068 32.758 -4.006 1.00 80.31 214 ASP A C 1
ATOM 1673 O O . ASP A 1 214 ? 20.244 33.058 -4.878 1.00 80.31 214 ASP A O 1
ATOM 1677 N N . ASP A 1 215 ? 21.902 33.663 -3.490 1.00 80.88 215 ASP A N 1
ATOM 1678 C CA . ASP A 1 215 ? 21.911 35.079 -3.883 1.00 80.88 215 ASP A CA 1
ATOM 1679 C C . ASP A 1 215 ? 22.293 35.293 -5.366 1.00 80.88 215 ASP A C 1
ATOM 1681 O O . ASP A 1 215 ? 21.937 36.309 -5.967 1.00 80.88 215 ASP A O 1
ATOM 1685 N N . ASN A 1 216 ? 22.949 34.310 -5.995 1.00 76.00 216 ASN A N 1
ATOM 1686 C CA . ASN A 1 216 ? 23.303 34.294 -7.419 1.00 76.00 216 ASN A CA 1
ATOM 1687 C C . ASN A 1 216 ? 22.216 33.643 -8.297 1.00 76.00 216 ASN A C 1
ATOM 1689 O O . ASN A 1 216 ? 22.440 33.398 -9.489 1.00 76.00 216 ASN A O 1
ATOM 1693 N N . LYS A 1 217 ? 21.036 33.357 -7.726 1.00 74.12 217 LYS A N 1
ATOM 1694 C CA . LYS A 1 217 ? 19.915 32.645 -8.361 1.00 74.12 217 LYS A CA 1
ATOM 1695 C C . LYS A 1 217 ? 20.254 31.218 -8.801 1.00 74.12 217 LYS A C 1
ATOM 1697 O O . LYS A 1 217 ? 19.580 30.667 -9.674 1.00 74.12 217 LYS A O 1
ATOM 1702 N N . GLN A 1 218 ? 21.289 30.616 -8.223 1.00 73.19 218 GLN A N 1
ATOM 1703 C CA . GLN A 1 218 ? 21.610 29.210 -8.429 1.00 73.19 218 GLN A CA 1
ATOM 1704 C C . GLN A 1 218 ? 20.712 28.341 -7.558 1.00 73.19 218 GLN A C 1
ATOM 1706 O O . GLN A 1 218 ? 20.439 28.659 -6.405 1.00 73.19 218 GLN A O 1
ATOM 1711 N N . PHE A 1 219 ? 20.247 27.231 -8.121 1.00 76.69 219 PHE A N 1
ATOM 1712 C CA . PHE A 1 219 ? 19.412 26.266 -7.418 1.00 76.69 219 PHE A CA 1
ATOM 1713 C C . PHE A 1 219 ? 20.218 25.505 -6.361 1.00 76.69 219 PHE A C 1
ATOM 1715 O O . PHE A 1 219 ? 21.231 24.887 -6.682 1.00 76.69 219 PHE A O 1
ATOM 1722 N N . LEU A 1 220 ? 19.738 25.526 -5.119 1.00 68.62 220 LEU A N 1
ATOM 1723 C CA . LEU A 1 220 ? 20.351 24.842 -3.981 1.00 68.62 220 LEU A CA 1
ATOM 1724 C C . LEU A 1 220 ? 19.642 23.533 -3.619 1.00 68.62 220 LEU A C 1
ATOM 1726 O O . LEU A 1 220 ? 20.298 22.579 -3.209 1.00 68.62 220 LEU A O 1
ATOM 1730 N N . GLY A 1 221 ? 18.316 23.465 -3.758 1.00 75.88 221 GLY A N 1
ATOM 1731 C CA . GLY A 1 221 ? 17.541 22.286 -3.368 1.00 75.88 221 GLY A CA 1
ATOM 1732 C C . GLY A 1 221 ? 16.034 22.527 -3.342 1.00 75.88 221 GLY A C 1
ATOM 1733 O O . GLY A 1 221 ? 15.565 23.588 -3.741 1.00 75.88 221 GLY A O 1
ATOM 1734 N N . MET A 1 222 ? 15.272 21.540 -2.872 1.00 87.75 222 MET A N 1
ATOM 1735 C CA . MET A 1 222 ? 13.817 21.630 -2.702 1.00 87.75 222 MET A CA 1
ATOM 1736 C C . MET A 1 222 ? 13.461 21.585 -1.218 1.00 87.75 222 MET A C 1
ATOM 1738 O O . MET A 1 222 ? 14.107 20.867 -0.457 1.00 87.75 222 MET A O 1
ATOM 1742 N N . VAL A 1 223 ? 12.422 22.320 -0.830 1.00 84.38 223 VAL A N 1
ATOM 1743 C CA . VAL A 1 223 ? 11.818 22.252 0.504 1.00 84.38 223 VAL A CA 1
ATOM 1744 C C . VAL A 1 223 ? 10.329 21.973 0.352 1.00 84.38 223 VAL A C 1
ATOM 1746 O O . VAL A 1 223 ? 9.620 22.692 -0.355 1.00 84.38 223 VAL A O 1
ATOM 1749 N N . SER A 1 224 ? 9.858 20.924 1.018 1.00 86.00 224 SER A N 1
ATOM 1750 C CA . SER A 1 224 ? 8.452 20.534 1.099 1.00 86.00 224 SER A CA 1
ATOM 1751 C C . SER A 1 224 ? 7.838 20.903 2.450 1.00 86.00 224 SER A C 1
ATOM 1753 O O . SER A 1 224 ? 8.536 21.147 3.438 1.00 86.00 224 SER A O 1
ATOM 1755 N N . ALA A 1 225 ? 6.505 20.876 2.525 1.00 81.56 225 ALA A N 1
ATOM 1756 C CA . ALA A 1 225 ? 5.799 21.019 3.801 1.00 81.56 225 ALA A CA 1
ATOM 1757 C C . ALA A 1 225 ? 6.217 19.937 4.822 1.00 81.56 225 ALA A C 1
ATOM 1759 O O . ALA A 1 225 ? 6.271 20.200 6.024 1.00 81.56 225 ALA A O 1
ATOM 1760 N N . ASN A 1 226 ? 6.565 18.737 4.344 1.00 79.38 226 ASN A N 1
ATOM 1761 C CA . ASN A 1 226 ? 7.040 17.645 5.189 1.00 79.38 226 ASN A CA 1
ATOM 1762 C C . ASN A 1 226 ? 8.442 17.919 5.754 1.00 79.38 226 ASN A C 1
ATOM 1764 O O . ASN A 1 226 ? 8.699 17.611 6.915 1.00 79.38 226 ASN A O 1
ATOM 1768 N N . ASP A 1 227 ? 9.332 18.544 4.979 1.00 78.94 227 ASP A N 1
ATOM 1769 C CA . ASP A 1 227 ? 10.676 18.898 5.453 1.00 78.94 227 ASP A CA 1
ATOM 1770 C C . ASP A 1 227 ? 10.612 19.913 6.600 1.00 78.94 227 ASP A C 1
ATOM 1772 O O . ASP A 1 227 ? 11.330 19.780 7.592 1.00 78.94 227 ASP A O 1
ATOM 1776 N N . LEU A 1 228 ? 9.689 20.878 6.512 1.00 79.19 228 LEU A N 1
ATOM 1777 C CA . LEU A 1 228 ? 9.444 21.839 7.589 1.00 79.19 228 LEU A CA 1
ATOM 1778 C C . LEU A 1 228 ? 8.842 21.171 8.830 1.00 79.19 228 LEU A C 1
ATOM 1780 O O . LEU A 1 228 ? 9.266 21.466 9.946 1.00 79.19 228 LEU A O 1
ATOM 1784 N N . LEU A 1 229 ? 7.908 20.232 8.657 1.00 74.19 229 LEU A N 1
ATOM 1785 C CA . LEU A 1 229 ? 7.344 19.465 9.769 1.00 74.19 229 LEU A CA 1
ATOM 1786 C C . LEU A 1 229 ? 8.430 18.658 10.498 1.00 74.19 229 LEU A C 1
ATOM 1788 O O . LEU A 1 229 ? 8.515 18.692 11.724 1.00 74.19 229 LEU A O 1
ATOM 1792 N N . VAL A 1 230 ? 9.298 17.974 9.748 1.00 71.44 230 VAL A N 1
ATOM 1793 C CA . VAL A 1 230 ? 10.429 17.221 10.308 1.00 71.44 230 VAL A CA 1
ATOM 1794 C C . VAL A 1 230 ? 11.416 18.146 11.025 1.00 71.44 230 VAL A C 1
ATOM 1796 O O . VAL A 1 230 ? 11.943 17.762 12.067 1.00 71.44 230 VAL A O 1
ATOM 1799 N N . PHE A 1 231 ? 11.661 19.351 10.503 1.00 74.75 231 PHE A N 1
ATOM 1800 C CA . PHE A 1 231 ? 12.524 20.345 11.144 1.00 74.75 231 PHE A CA 1
ATOM 1801 C C . PHE A 1 231 ? 11.966 20.809 12.499 1.00 74.75 231 PHE A C 1
ATOM 1803 O O . PHE A 1 231 ? 12.688 20.781 13.496 1.00 74.75 231 PHE A O 1
ATOM 1810 N N . PHE A 1 232 ? 10.680 21.172 12.563 1.00 68.56 232 PHE A N 1
ATOM 1811 C CA . PHE A 1 232 ? 10.040 21.622 13.806 1.00 68.56 232 PHE A CA 1
ATOM 1812 C C . PHE A 1 232 ? 9.902 20.517 14.860 1.00 68.56 232 PHE A C 1
ATOM 1814 O O . PHE A 1 232 ? 9.903 20.816 16.045 1.00 68.56 232 PHE A O 1
ATOM 1821 N N . LEU A 1 233 ? 9.815 19.246 14.455 1.00 60.53 233 LEU A N 1
ATOM 1822 C CA . LEU A 1 233 ? 9.779 18.110 15.387 1.00 60.53 233 LEU A CA 1
ATOM 1823 C C . LEU A 1 233 ? 11.164 17.708 15.928 1.00 60.53 233 LEU A C 1
ATOM 1825 O O . LEU A 1 233 ? 11.245 16.888 16.842 1.00 60.53 233 LEU A O 1
ATOM 1829 N N . LYS A 1 234 ? 12.249 18.235 15.348 1.00 52.12 234 LYS A N 1
ATOM 1830 C CA . LYS A 1 234 ? 13.641 17.942 15.733 1.00 52.12 234 LYS A CA 1
ATOM 1831 C C . LYS A 1 234 ? 14.363 19.117 16.405 1.00 52.12 234 LYS A C 1
ATOM 1833 O O . LYS A 1 234 ? 15.513 18.937 16.804 1.00 52.12 234 LYS A O 1
ATOM 1838 N N . SER A 1 235 ? 13.718 20.279 16.492 1.00 50.34 235 SER A N 1
ATOM 1839 C CA . SER A 1 235 ? 14.233 21.513 17.107 1.00 50.34 235 SER A CA 1
ATOM 1840 C C . SER A 1 235 ? 13.589 21.729 18.469 1.00 50.34 235 SER A C 1
ATOM 1842 O O . SER A 1 235 ? 14.300 22.205 19.379 1.00 50.34 235 SER A O 1
#

Sequence (235 aa):
MSETFANVFSRKKENPTENTHNASLYEKLGGAPTVNAAVDVFYRKCMRDARINYFFFGVNITEQAEKQKAFLTMAFGGPHQYTGRDMNRSHAKLVNMGMKDKHFDIVLDHLRSTLNELDVAEPLIVEVINIAESTREDVMGRSHRAIAPQSQGSAHHMGSRDPSRPAPLPIDQNSPVSRLIQGRTSVTLSANTPLHEAAELLSRGQHHELPVIDDNKQFLGMVSANDLLVFFLKS

Foldseek 3Di:
DDDDCVVVVVVVPDDPPPDPPPDFLCVLCVHLVSLLQLLVQLVVQQCPDPVRNVLCVPPPSVVVSVLVSLVVCVLRPHDHDRPDDFLQVVQVVVLVVPDDVVNLVSSLVSSLVSCVVVVNDPVSNVVSSVSSVVCVCSNNNNDPPPPPPVDDDDDDDDDDDDPVDPDDDDDDPPDDRVVVCPPDDADAAEPPHDLVVVLVVQVVVPDQKHFYAYPVRHTDDIDGNVNSVVVVVVD

Nearest PDB structures (foldseek):
  1s69-assembly1_A  TM=9.658E-01  e=6.791E-11  Synechocystis sp. PCC 6803
  2gkn-assembly1_B  TM=8.979E-01  e=5.394E-10  Mycobacterium tuberculosis
  2gl3-assembly1_B  TM=8.966E-01  e=8.443E-10  Mycobacterium tuberculosis
  2gkm-assembly1_B  TM=8.981E-01  e=1.653E-09  Mycobacterium tuberculosis
  1s61-assembly2_B  TM=8.991E-01  e=5.068E-09  Mycobacterium tuberculosis

Solvent-accessible surface area (backbone atoms only — not comparable to full-atom values): 14567 Å² total; per-residue (Å²): 136,83,90,57,74,69,68,65,63,64,68,78,76,67,77,96,80,81,66,84,87,76,61,37,58,24,57,73,62,58,31,68,68,43,50,49,53,38,48,57,51,28,51,56,50,46,65,70,33,86,88,54,29,72,80,50,68,93,56,62,60,69,64,50,45,53,54,46,44,41,39,50,36,27,77,29,63,33,101,44,83,64,82,72,78,57,55,29,76,69,27,44,68,48,41,76,72,66,57,49,69,73,52,55,51,52,51,51,50,39,46,52,52,31,39,51,76,68,71,48,55,66,74,58,48,52,52,52,49,53,61,57,55,72,42,46,41,33,42,66,60,66,43,84,63,71,76,69,49,97,71,85,86,82,80,78,81,81,80,88,83,66,91,85,59,78,79,81,76,87,86,57,98,83,58,60,67,73,71,72,39,69,86,50,87,78,74,68,42,50,76,82,55,56,67,70,60,54,49,51,59,35,66,70,72,83,29,73,60,34,45,25,21,47,98,85,71,44,82,74,48,78,50,37,59,64,57,53,52,56,49,67,76,73,108